Protein 4LUR (pdb70)

Radius of gyration: 23.55 Å; Cα contacts (8 Å, |Δi|>4): 531; chains: 1; bounding box: 72×56×49 Å

Foldseek 3Di:
DALVLLVLVVVLLFFACVVQQPCVVLSVVCSPPVVLVVDPDVCVFVVVLVSVCVRRVDNQKGKGFDDPDDDDDPDDDDDDLVVVLCLVVQWDWDQDPVQETEIEGQEQEAPVCVRNVVVCCVPHPVVNLVGLAEYELANHAYYDLRSLQVVVQLQDALPPKDFQWWKAFSNVRDIDTHIHHDDPDHRSYQPHAYEYEYEQARHENSLSSVVRCVLVVRYAYFEAFYNAAANADWDSPPGSMIIGHRRMHIQGPRPRDHCHPRHDGGPHYDHRVCRVVVVVVVNVVVVVPVVVVVVVVD

Nearest PDB structures (foldseek):
  4lur-assembly1_A  TM=1.002E+00  e=3.558E-61  Danio rerio
  7jti-assembly1_D  TM=9.748E-01  e=3.882E-38  Bos taurus
  7jti-assembly1_C  TM=8.114E-01  e=4.287E-26  Bos taurus
  4c2c-assembly1_A  TM=7.192E-01  e=1.613E-12  Bacillus subtilis subsp. subtilis str. 168
  4c2g-assembly1_A-2  TM=7.183E-01  e=1.695E-11  Bacillus subtilis subsp. subtilis str. 168

CATH classification: 3.90.226.10

Solvent-accessible surface area: 16240 Å² total

B-factor: mean 33.43, std 10.2, range [15.81, 83.33]

InterPro domains:
  IPR005151 Tail specific protease [PF03572] (126-302)
  IPR005151 Tail specific protease [PF03572] (419-594)
  IPR005151 Tail specific protease [SM00245] (106-303)
  IPR005151 Tail specific protease [SM00245] (399-595)
  IPR029045 ClpP/crotonase-like domain superfamily [SSF52096] (24-322)
  IPR029045 ClpP/crotonase-like domain superfamily [SSF52096] (330-609)

Secondary structure (DSSP, 8-state):
--SHHHH--------S-GGG----HHHHHHHH-HHHHT------HHHHHHHHHHHH--TT-EEEE-TT------------HHHHH--GGGEEEEEETTTEEEEEESEE-----TTTGGGTIIIIIHHHTT----EE-TT--EE-GGGHHHHHHTTS-SSS--EEEEEEETTTTEEEEEE----SS----SSS-EEEEE-TT--THHHHHHHHHHHTTSEEEEES------------TTSSEEEE---EEE--TTTSS-STTT----SEE--GGGHHHHHHHHHHHHHHHHHHHHHHH-

GO terms:
  GO:0070538 oleic acid binding (F, IDA)
  GO:1904768 all-trans-retinol binding (F, IDA)

Sequence (298 aa):
FSPTLIADAKIFDNYCSPEKLTGEEAIDAASSNTEILSISDPTLANVLTDGVKKTISDSRVKVTYEPDLILAAPPAPDIPLEHLAAIKGTVKVEILEGNIGYLKIQHIIGEEAQKVGPLLLEYIWDKILPTSAILDFRSTVTGELSGIPYIVSYFTDPEPLIHIDSVYDRTADLTIELWSPTLLGKRYGTSKPLIILTSKDTLGIAEDVAYCLKNLKRATIVGENTAGGTVKSKKVGDTDFYVTVPVAKSINPITGKSWEINGVAPDVDVAAEDALDAAIAIIKLRAEIPALAQAAAT

Structure (mmCIF, N/CA/C/O backbone):
data_4LUR
#
_entry.id   4LUR
#
_cell.length_a   83.295
_cell.length_b   97.771
_cell.length_c   41.214
_cell.angle_alpha   90.00
_cell.angle_beta   90.00
_cell.angle_gamma   90.00
#
_symmetry.space_group_name_H-M   'P 21 21 2'
#
loop_
_entity.id
_entity.type
_entity.pdbx_description
1 polymer 'Interphotoreceptor Retinoid-Binding Protein(IRBP)'
2 non-polymer '4-(2-HYDROXYETHYL)-1-PIPERAZINE ETHANESULFONIC ACID'
3 non-polymer GLYCEROL
4 non-polymer 'OLEIC ACID'
5 water water
#
loop_
_atom_site.group_PDB
_atom_site.id
_atom_site.type_symbol
_atom_site.label_atom_id
_atom_site.label_alt_id
_atom_site.label_comp_id
_atom_site.label_asym_id
_atom_site.label_entity_id
_atom_site.label_seq_id
_atom_site.pdbx_PDB_ins_code
_atom_site.Cartn_x
_atom_site.Cartn_y
_atom_site.Cartn_z
_atom_site.occupancy
_atom_site.B_iso_or_equiv
_atom_site.auth_seq_id
_atom_site.auth_comp_id
_atom_site.auth_asym_id
_atom_site.auth_atom_id
_atom_site.pdbx_PDB_model_num
ATOM 1 N N . PHE A 1 1 ? -35.025 56.770 15.102 1.00 61.18 1 PHE A N 1
ATOM 2 C CA . PHE A 1 1 ? -34.004 56.157 16.002 1.00 61.05 1 PHE A CA 1
ATOM 3 C C . PHE A 1 1 ? -34.669 55.282 17.072 1.00 61.51 1 PHE A C 1
ATOM 4 O O . PHE A 1 1 ? -35.064 54.140 16.792 1.00 61.65 1 PHE A O 1
ATOM 12 N N . SER A 1 2 ? -34.791 55.826 18.288 1.00 61.72 2 SER A N 1
ATOM 13 C CA . SER A 1 2 ? -35.318 55.097 19.456 1.00 61.95 2 SER A CA 1
ATOM 14 C C . SER A 1 2 ? -34.168 54.626 20.375 1.00 61.91 2 SER A C 1
ATOM 15 O O . SER A 1 2 ? -33.000 54.656 19.971 1.00 62.17 2 SER A O 1
ATOM 18 N N . PRO A 1 3 ? -34.488 54.257 21.639 1.00 61.64 3 PRO A N 1
ATOM 19 C CA . PRO A 1 3 ? -33.600 53.371 22.413 1.00 60.97 3 PRO A CA 1
ATOM 20 C C . PRO A 1 3 ? -33.592 51.919 21.883 1.00 60.09 3 PRO A C 1
ATOM 21 O O . PRO A 1 3 ? -32.599 51.201 22.092 1.00 60.38 3 PRO A O 1
ATOM 25 N N . THR A 1 4 ? -34.678 51.509 21.206 1.00 58.43 4 THR A N 1
ATOM 26 C CA . THR A 1 4 ? -34.792 50.184 20.540 1.00 56.56 4 THR A CA 1
ATOM 27 C C . THR A 1 4 ? -33.569 49.825 19.703 1.00 54.73 4 THR A C 1
ATOM 28 O O . THR A 1 4 ? -33.110 48.678 19.710 1.00 54.08 4 THR A O 1
ATOM 32 N N . LEU A 1 5 ? -33.080 50.813 18.960 1.00 52.49 5 LEU A N 1
ATOM 33 C CA . LEU A 1 5 ? -31.873 50.672 18.164 1.00 50.57 5 LEU A CA 1
ATOM 34 C C . LEU A 1 5 ? -30.713 50.069 18.959 1.00 49.55 5 LEU A C 1
ATOM 35 O O . LEU A 1 5 ? -30.091 49.105 18.501 1.00 48.87 5 LEU A O 1
ATOM 40 N N . ILE A 1 6 ? -30.440 50.623 20.145 1.00 48.47 6 ILE A N 1
ATOM 41 C CA . ILE A 1 6 ? -29.312 50.162 20.962 1.00 47.67 6 ILE A CA 1
ATOM 42 C C . ILE A 1 6 ? -29.522 48.704 21.339 1.00 47.04 6 ILE A C 1
ATOM 43 O O . ILE A 1 6 ? -28.634 47.875 21.148 1.00 46.89 6 ILE A O 1
ATOM 48 N N . ALA A 1 7 ? -30.720 48.400 21.834 1.00 46.14 7 ALA A N 1
ATOM 49 C CA . ALA A 1 7 ? -31.104 47.045 22.210 1.00 45.23 7 ALA A CA 1
ATOM 50 C C . ALA A 1 7 ? -30.929 46.036 21.073 1.00 44.51 7 ALA A C 1
ATOM 51 O O . ALA A 1 7 ? -30.502 44.905 21.317 1.00 44.24 7 ALA A O 1
ATOM 53 N N . ASP A 1 8 ? -31.253 46.455 19.846 1.00 43.42 8 ASP A N 1
ATOM 54 C CA . ASP A 1 8 ? -31.208 45.577 18.672 1.00 42.69 8 ASP A CA 1
ATOM 55 C C . ASP A 1 8 ? -29.791 45.361 18.140 1.00 41.87 8 ASP A C 1
ATOM 56 O O . ASP A 1 8 ? -29.487 44.298 17.592 1.00 40.95 8 ASP A O 1
ATOM 69 N N . ALA A 1 10 ? -27.146 45.558 20.180 1.00 38.60 10 ALA A N 1
ATOM 70 C CA . ALA A 1 10 ? -26.572 44.804 21.277 1.00 37.92 10 ALA A CA 1
ATOM 71 C C . ALA A 1 10 ? -26.867 43.318 21.142 1.00 37.33 10 ALA A C 1
ATOM 72 O O . ALA A 1 10 ? -25.978 42.499 21.347 1.00 37.31 10 ALA A O 1
ATOM 74 N N . LYS A 1 11 ? -28.101 42.975 20.787 1.00 36.51 11 LYS A N 1
ATOM 75 C CA . LYS A 1 11 ? -28.486 41.582 20.588 1.00 36.38 11 LYS A CA 1
ATOM 76 C C . LYS A 1 11 ? -27.686 40.928 19.461 1.00 35.63 11 LYS A C 1
ATOM 77 O O . LYS A 1 11 ? -27.262 39.769 19.575 1.00 35.72 11 LYS A O 1
ATOM 83 N N . ILE A 1 12 ? -27.478 41.665 18.378 1.00 34.81 12 ILE A N 1
ATOM 84 C CA . ILE A 1 12 ? -26.705 41.139 17.252 1.00 34.44 12 ILE A CA 1
ATOM 85 C C . ILE A 1 12 ? -25.271 40.853 17.705 1.00 34.19 12 ILE A C 1
ATOM 86 O O . ILE A 1 12 ? -24.754 39.751 17.476 1.00 33.63 12 ILE A O 1
ATOM 91 N N . PHE A 1 13 ? -24.664 41.833 18.380 1.00 33.73 13 PHE A N 1
ATOM 92 C CA . PHE A 1 13 ? -23.326 41.665 18.942 1.00 33.66 13 PHE A CA 1
ATOM 93 C C . PHE A 1 13 ? -23.243 40.462 19.895 1.00 33.13 13 PHE A C 1
ATOM 94 O O . PHE A 1 13 ? -22.365 39.601 19.738 1.00 32.41 13 PHE A O 1
ATOM 110 N N . ASP A 1 15 ? -25.205 37.882 20.309 1.00 30.66 15 ASP A N 1
ATOM 111 C CA . ASP A 1 15 ? -25.576 36.593 19.732 1.00 30.17 15 ASP A CA 1
ATOM 112 C C . ASP A 1 15 ? -24.475 36.017 18.824 1.00 29.07 15 ASP A C 1
ATOM 113 O O . ASP A 1 15 ? -24.485 34.830 18.509 1.00 29.53 15 ASP A O 1
ATOM 118 N N . ASN A 1 16 ? -23.541 36.856 18.389 1.00 28.10 16 ASN A N 1
ATOM 119 C CA . ASN A 1 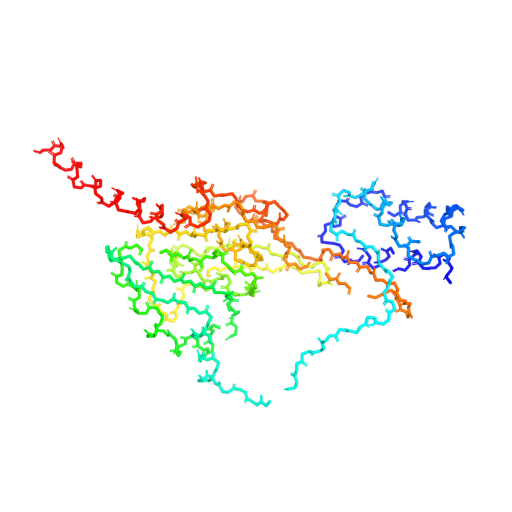16 ? -22.612 36.448 17.323 1.00 27.49 16 ASN A CA 1
ATOM 120 C C . ASN A 1 16 ? -21.133 36.574 17.653 1.00 26.27 16 ASN A C 1
ATOM 121 O O . ASN A 1 16 ? -20.316 36.029 16.942 1.00 25.36 16 ASN A O 1
ATOM 126 N N . TYR A 1 17 ? -20.797 37.310 18.708 1.00 25.61 17 TYR A N 1
ATOM 127 C CA . TYR A 1 17 ? -19.378 37.513 19.061 1.00 24.88 17 TYR A CA 1
ATOM 128 C C . TYR A 1 17 ? -18.712 36.169 19.387 1.00 24.35 17 TYR A C 1
ATOM 129 O O . TYR A 1 17 ? -19.249 35.381 20.151 1.00 23.68 17 TYR A O 1
ATOM 138 N N . CYS A 1 18 ? -17.547 35.906 18.787 1.00 25.45 18 CYS A N 1
ATOM 139 C CA . CYS A 1 18 ? -16.891 34.601 18.899 1.00 26.28 18 CYS A CA 1
ATOM 140 C C . CYS A 1 18 ? -16.502 34.202 20.324 1.00 26.01 18 CYS A C 1
ATOM 141 O O . CYS A 1 18 ? -16.308 33.027 20.583 1.00 25.00 18 CYS A O 1
ATOM 144 N N . SER A 1 19 ? -16.375 35.154 21.255 1.00 26.03 19 SER A N 1
ATOM 145 C CA . SER A 1 19 ? -15.926 34.799 22.616 1.00 26.77 19 SER A CA 1
ATOM 146 C C . SER A 1 19 ? -16.847 35.262 23.749 1.00 26.44 19 SER A C 1
ATOM 147 O O . SER A 1 19 ? -16.474 36.164 24.520 1.00 26.70 19 SER A O 1
ATOM 150 N N . PRO A 1 20 ? -18.031 34.626 23.865 1.00 27.15 20 PRO A N 1
ATOM 151 C CA . PRO A 1 20 ? -19.057 35.030 24.839 1.00 27.84 20 PRO A CA 1
ATOM 152 C C . PRO A 1 20 ? -18.561 34.985 26.278 1.00 29.24 20 PRO A C 1
ATOM 153 O O . PRO A 1 20 ? -18.971 35.825 27.080 1.00 29.57 20 PRO A O 1
ATOM 157 N N . GLU A 1 21 ? -17.645 34.064 26.598 1.00 30.14 21 GLU A N 1
ATOM 158 C CA . GLU A 1 21 ? -17.038 34.004 27.950 1.00 31.28 21 GLU A CA 1
ATOM 159 C C . GLU A 1 21 ? -16.316 35.289 28.406 1.00 32.14 21 GLU A C 1
ATOM 160 O O . GLU A 1 21 ? -16.041 35.454 29.596 1.00 32.54 21 GLU A O 1
ATOM 166 N N . LYS A 1 22 ? -16.004 36.187 27.475 1.00 32.68 22 LYS A N 1
ATOM 167 C CA . LYS A 1 22 ? -15.310 37.423 27.828 1.00 33.89 22 LYS A CA 1
ATOM 168 C C . LYS A 1 22 ? -16.254 38.610 27.980 1.00 34.13 22 LYS A C 1
ATOM 169 O O . LYS A 1 22 ? -15.809 39.760 28.011 1.00 34.50 22 LYS A O 1
ATOM 175 N N . LEU A 1 23 ? -17.548 38.333 28.097 1.00 34.78 23 LEU A N 1
ATOM 176 C CA . LEU A 1 23 ? -18.564 39.385 28.033 1.00 35.54 23 LEU A CA 1
ATOM 177 C C . LEU A 1 23 ? -19.229 39.739 29.378 1.00 36.72 23 LEU A C 1
ATOM 178 O O . LEU A 1 23 ? -20.346 40.297 29.394 1.00 36.40 23 LEU A O 1
ATOM 183 N N . THR A 1 24 ? -18.558 39.419 30.491 1.00 37.74 24 THR A N 1
ATOM 184 C CA . THR A 1 24 ? -18.992 39.899 31.806 1.00 38.71 24 THR A CA 1
ATOM 185 C C . THR A 1 24 ? -19.147 41.437 31.771 1.00 39.31 24 THR A C 1
ATOM 186 O O . THR A 1 24 ? -18.263 42.159 31.280 1.00 38.86 24 THR A O 1
ATOM 190 N N . GLY A 1 25 ? -20.284 41.922 32.267 1.00 39.88 25 GLY A N 1
ATOM 191 C CA . GLY A 1 25 ? -20.513 43.358 32.378 1.00 40.67 25 GLY A CA 1
ATOM 192 C C . GLY A 1 25 ? -21.186 43.941 31.157 1.00 41.34 25 GLY A C 1
ATOM 193 O O . GLY A 1 25 ? -21.690 45.055 31.205 1.00 41.00 25 GLY A O 1
ATOM 202 N N . GLU A 1 27 ? -24.041 43.041 29.382 1.00 43.53 27 GLU A N 1
ATOM 203 C CA . GLU A 1 27 ? -25.484 43.231 29.496 1.00 44.39 27 GLU A CA 1
ATOM 204 C C . GLU A 1 27 ? -25.803 44.495 30.302 1.00 44.34 27 GLU A C 1
ATOM 205 O O . GLU A 1 27 ? -26.758 45.214 29.996 1.00 44.26 27 GLU A O 1
ATOM 211 N N . GLU A 1 28 ? -24.979 44.762 31.314 1.00 44.05 28 GLU A N 1
ATOM 212 C CA . GLU A 1 28 ? -25.138 45.923 32.177 1.00 43.93 28 GLU A CA 1
ATOM 213 C C . GLU A 1 28 ? -24.789 47.231 31.451 1.00 43.80 28 GLU A C 1
ATOM 214 O O . GLU A 1 28 ? -25.488 48.234 31.616 1.00 43.36 28 GLU A O 1
ATOM 220 N N . ALA A 1 29 ? -23.728 47.220 30.643 1.00 43.63 29 ALA A N 1
ATOM 221 C CA . ALA A 1 29 ? -23.347 48.420 29.892 1.00 44.09 29 ALA A CA 1
ATOM 222 C C . ALA A 1 29 ? -24.367 48.747 28.797 1.00 44.24 29 ALA A C 1
ATOM 223 O O . ALA A 1 29 ? -24.542 49.914 28.436 1.00 44.05 29 ALA A O 1
ATOM 225 N N . ILE A 1 30 ? -25.023 47.708 28.278 1.00 44.23 30 ILE A N 1
ATOM 226 C CA . ILE A 1 30 ? -26.138 47.838 27.331 1.00 44.61 30 ILE A CA 1
ATOM 227 C C . ILE A 1 30 ? -27.299 48.594 27.974 1.00 45.07 30 ILE A C 1
ATOM 228 O O . ILE A 1 30 ? -27.783 49.600 27.433 1.00 44.87 30 ILE A O 1
ATOM 233 N N . ASP A 1 31 ? -27.729 48.116 29.136 1.00 45.27 31 ASP A N 1
ATOM 234 C CA . ASP A 1 31 ? -28.782 48.772 29.890 1.00 46.02 31 ASP A CA 1
ATOM 235 C C . ASP A 1 31 ? -28.484 50.250 30.166 1.00 45.85 31 ASP A C 1
ATOM 236 O O . ASP A 1 31 ? -29.324 51.112 29.887 1.00 46.35 31 ASP A O 1
ATOM 241 N N . ALA A 1 32 ? -27.296 50.540 30.692 1.00 45.33 32 ALA A N 1
ATOM 242 C CA . ALA A 1 32 ? -26.882 51.916 30.949 1.00 45.06 32 ALA A CA 1
ATOM 243 C C . ALA A 1 32 ? -26.912 52.759 29.674 1.00 45.19 32 ALA A C 1
ATOM 244 O O . ALA A 1 32 ? -27.492 53.844 29.657 1.00 45.11 32 ALA A O 1
ATOM 246 N N . ALA A 1 33 ? -26.310 52.244 28.604 1.00 44.97 33 ALA A N 1
ATOM 247 C CA . ALA A 1 33 ? -26.257 52.949 27.322 1.00 44.65 33 ALA A CA 1
ATOM 248 C C . ALA A 1 33 ? -27.644 53.337 26.805 1.00 44.45 33 ALA A C 1
ATOM 249 O O . ALA A 1 33 ? -27.806 54.394 26.193 1.00 44.80 33 ALA A O 1
ATOM 251 N N . SER A 1 34 ? -28.635 52.488 27.065 1.00 44.40 34 SER A N 1
ATOM 252 C CA . SER A 1 34 ? -30.025 52.734 26.652 1.00 44.20 34 SER A CA 1
ATOM 253 C C . SER A 1 34 ? -30.683 53.906 27.378 1.00 43.71 34 SER A C 1
ATOM 254 O O . SER A 1 34 ? -31.679 54.461 26.914 1.00 43.84 34 SER A O 1
ATOM 257 N N . SER A 1 35 ? -30.133 54.275 28.522 1.00 43.05 35 SER A N 1
ATOM 258 C CA . SER A 1 35 ? -30.681 55.388 29.281 1.00 42.20 35 SER A CA 1
ATOM 259 C C . SER A 1 35 ? -29.721 56.547 29.412 1.00 40.77 35 SER A C 1
ATOM 260 O O . SER A 1 35 ? -30.005 57.524 30.114 1.00 41.14 35 SER A O 1
ATOM 263 N N . ASN A 1 36 ? -28.593 56.446 28.718 1.00 38.99 36 ASN A N 1
ATOM 264 C CA . ASN A 1 36 ? -27.605 57.505 28.713 1.00 37.86 36 ASN A CA 1
ATOM 265 C C . ASN A 1 36 ? -28.163 58.642 27.859 1.00 37.12 36 ASN A C 1
ATOM 266 O O . ASN A 1 36 ? -28.399 58.485 26.662 1.00 35.54 36 ASN A O 1
ATOM 271 N N . THR A 1 37 ? -28.420 59.779 28.497 1.00 36.90 37 THR A N 1
ATOM 272 C CA . THR A 1 37 ? -29.097 60.873 27.798 1.00 36.57 37 THR A CA 1
ATOM 273 C C . THR A 1 37 ? -28.186 61.611 26.824 1.00 36.64 37 THR A C 1
ATOM 274 O O . THR A 1 37 ? -28.682 62.224 25.873 1.00 36.54 37 THR A O 1
ATOM 278 N N . GLU A 1 38 ? -26.869 61.563 27.039 1.00 36.44 38 GLU A N 1
ATOM 279 C CA . GLU A 1 38 ? -25.936 62.078 26.010 1.00 36.55 38 GLU A CA 1
ATOM 280 C C . GLU A 1 38 ? -26.044 61.307 24.678 1.00 36.02 38 GLU A C 1
ATOM 281 O O . GLU A 1 38 ? -26.088 61.917 23.605 1.00 36.01 38 GLU A O 1
ATOM 287 N N . ILE A 1 39 ? -26.089 59.974 24.758 1.00 35.18 39 ILE A N 1
ATOM 288 C CA . ILE A 1 39 ? -26.377 59.109 23.594 1.00 35.10 39 ILE A CA 1
ATOM 289 C C . ILE A 1 39 ? -27.737 59.451 22.971 1.00 34.22 39 ILE A C 1
ATOM 290 O O . ILE A 1 39 ? -27.845 59.675 21.766 1.00 34.15 39 ILE A O 1
ATOM 295 N N . LEU A 1 40 ? -28.757 59.540 23.813 1.00 33.30 40 LEU A N 1
ATOM 296 C CA . LEU A 1 40 ? -30.093 59.893 23.367 1.00 32.40 40 LEU A CA 1
ATOM 297 C C . LEU A 1 40 ? -30.167 61.304 22.758 1.00 30.93 40 LEU A C 1
ATOM 298 O O . LEU A 1 40 ? -31.135 61.616 22.079 1.00 30.60 40 LEU A O 1
ATOM 303 N N . SER A 1 41 ? -29.148 62.134 22.995 1.00 29.87 41 SER A N 1
ATOM 304 C CA . SER A 1 41 ? -29.117 63.515 22.481 1.00 29.68 41 SER A CA 1
ATOM 305 C C . SER A 1 41 ? -28.477 63.613 21.099 1.00 29.85 41 SER A C 1
ATOM 306 O O . SER A 1 41 ? -28.453 64.679 20.478 1.00 28.63 41 SER A O 1
ATOM 309 N N . ILE A 1 42 ? -27.932 62.493 20.624 1.00 30.13 42 ILE A N 1
ATOM 310 C CA . ILE A 1 42 ? -27.253 62.464 19.328 1.00 30.52 42 ILE A CA 1
ATOM 311 C C . ILE A 1 42 ? -28.277 62.296 18.212 1.00 31.61 42 ILE A C 1
ATOM 312 O O . ILE A 1 42 ? -29.065 61.338 18.207 1.00 32.46 42 ILE A O 1
ATOM 317 N N . SER A 1 43 ? -28.265 63.222 17.262 1.00 31.84 43 SER A N 1
ATOM 318 C CA . SER A 1 43 ? -29.154 63.117 16.116 1.00 33.29 43 SER A CA 1
ATOM 319 C C . SER A 1 43 ? -28.408 62.677 14.872 1.00 32.94 43 SER A C 1
ATOM 320 O O . SER A 1 43 ? -29.015 62.189 13.918 1.00 33.47 43 SER A O 1
ATOM 323 N N . ASP A 1 44 ? -27.097 62.883 14.886 1.00 33.24 44 ASP A N 1
ATOM 324 C CA . ASP A 1 44 ? -26.224 62.525 13.780 1.00 33.94 44 ASP A CA 1
ATOM 325 C C . ASP A 1 44 ? -25.998 61.007 13.824 1.00 33.50 44 ASP A C 1
ATOM 326 O O . ASP A 1 44 ? -25.488 60.494 14.822 1.00 33.33 44 ASP A O 1
ATOM 331 N N . PRO A 1 45 ? -26.381 60.282 12.755 1.00 33.11 45 PRO A N 1
ATOM 332 C CA . PRO A 1 45 ? -26.237 58.819 12.814 1.00 32.71 45 PRO A CA 1
ATOM 333 C C . PRO A 1 45 ? -24.787 58.307 12.802 1.00 32.54 45 PRO A C 1
ATOM 334 O O . PRO A 1 45 ? -24.488 57.277 13.431 1.00 31.24 45 PRO A O 1
ATOM 338 N N . THR A 1 46 ? -23.904 59.018 12.105 1.00 32.72 46 THR A N 1
ATOM 339 C CA . THR A 1 46 ? -22.484 58.667 12.078 1.00 33.38 46 THR A CA 1
ATOM 340 C C . THR A 1 46 ? -21.789 58.939 13.425 1.00 33.27 46 THR A C 1
ATOM 341 O O . THR A 1 46 ? -20.961 58.153 13.869 1.00 32.87 46 THR A O 1
ATOM 353 N N . LEU A 1 48 ? -23.539 58.846 16.300 1.00 31.12 48 LEU A N 1
ATOM 354 C CA . LEU A 1 48 ? -24.072 57.739 17.092 1.00 31.29 48 LEU A CA 1
ATOM 355 C C . LEU A 1 48 ? -23.210 56.469 16.922 1.00 31.62 48 LEU A C 1
ATOM 356 O O . LEU A 1 48 ? -22.835 55.834 17.904 1.00 31.09 48 LEU A O 1
ATOM 361 N N . ALA A 1 49 ? -22.895 56.129 15.676 1.00 32.20 49 ALA A N 1
ATOM 362 C CA . ALA A 1 49 ? -22.097 54.924 15.378 1.00 32.52 49 ALA A CA 1
ATOM 363 C C . ALA A 1 49 ? -20.671 55.004 15.995 1.00 32.81 49 ALA A C 1
ATOM 364 O O . ALA A 1 49 ? -20.188 54.035 16.592 1.00 32.85 49 ALA A O 1
ATOM 366 N N . ASN A 1 50 ? -20.023 56.158 15.871 1.00 32.39 50 ASN A N 1
ATOM 367 C CA . ASN A 1 50 ? -18.695 56.365 16.448 1.00 33.42 50 ASN A CA 1
ATOM 368 C C . ASN A 1 50 ? -18.664 56.239 17.969 1.00 32.78 50 ASN A C 1
ATOM 369 O O . ASN A 1 50 ? -17.729 55.663 18.541 1.00 32.45 50 ASN A O 1
ATOM 374 N N . VAL A 1 51 ? -19.702 56.773 18.608 1.00 32.26 51 VAL A N 1
ATOM 375 C CA . VAL A 1 51 ? -19.816 56.787 20.047 1.00 31.92 51 VAL A CA 1
ATOM 376 C C . VAL A 1 51 ? -20.031 55.374 20.579 1.00 32.32 51 VAL A C 1
ATOM 377 O O . VAL A 1 51 ? -19.378 54.965 21.533 1.00 31.78 51 VAL A O 1
ATOM 381 N N . LEU A 1 52 ? -20.938 54.629 19.964 1.00 32.28 52 LEU A N 1
ATOM 382 C CA . LEU A 1 52 ? -21.212 53.284 20.443 1.00 33.76 52 LEU A CA 1
ATOM 383 C C . LEU A 1 52 ? -19.977 52.387 20.249 1.00 34.73 52 LEU A C 1
ATOM 384 O O . LEU A 1 52 ? -19.715 51.500 21.069 1.00 34.82 52 LEU A O 1
ATOM 389 N N . THR A 1 53 ? -19.236 52.658 19.175 1.00 36.05 53 THR A N 1
ATOM 390 C CA . THR A 1 53 ? -18.012 51.933 18.806 1.00 38.06 53 THR A CA 1
ATOM 391 C C . THR A 1 53 ? -16.921 52.116 19.866 1.00 40.08 53 THR A C 1
ATOM 392 O O . THR A 1 53 ? -16.374 51.130 20.355 1.00 40.14 53 THR A O 1
ATOM 396 N N . ASP A 1 54 ? -16.625 53.369 20.219 1.00 42.14 54 ASP A N 1
ATOM 397 C CA . ASP A 1 54 ? -15.712 53.691 21.325 1.00 45.28 54 ASP A CA 1
ATOM 398 C C . ASP A 1 54 ? -16.195 53.188 22.690 1.00 46.63 54 ASP A C 1
ATOM 399 O O . ASP A 1 54 ? -15.388 52.781 23.529 1.00 47.20 54 ASP A O 1
ATOM 404 N N . GLY A 1 55 ? -17.507 53.213 22.905 1.00 48.28 55 GLY A N 1
ATOM 405 C CA . GLY A 1 55 ? -18.109 52.707 24.128 1.00 50.62 55 GLY A CA 1
ATOM 406 C C . GLY A 1 55 ? -17.845 51.231 24.356 1.00 52.46 55 GLY A C 1
ATOM 407 O O . GLY A 1 55 ? -17.538 50.824 25.477 1.00 52.81 55 GLY A O 1
ATOM 408 N N . VAL A 1 56 ? -17.969 50.429 23.298 1.00 53.82 56 VAL A N 1
ATOM 409 C CA . VAL A 1 56 ? -17.681 48.993 23.382 1.00 55.47 56 VAL A CA 1
ATOM 410 C C . VAL A 1 56 ? -16.169 48.731 23.570 1.00 56.42 56 VAL A C 1
ATOM 411 O O . VAL A 1 56 ? -15.783 47.822 24.304 1.00 57.34 56 VAL A O 1
ATOM 415 N N . LYS A 1 57 ? -15.328 49.551 22.938 1.00 57.27 57 LYS A N 1
ATOM 416 C CA . LYS A 1 57 ? -13.868 49.473 23.104 1.00 57.66 57 LYS A CA 1
ATOM 417 C C . LYS A 1 57 ? -13.440 49.569 24.569 1.00 57.78 57 LYS A C 1
ATOM 418 O O . LYS A 1 57 ? -12.660 48.742 25.051 1.00 58.39 57 LYS A O 1
ATOM 424 N N . LYS A 1 58 ? -13.955 50.578 25.269 1.00 57.58 58 LYS A N 1
ATOM 425 C CA . LYS A 1 58 ? -13.678 50.767 26.693 1.00 56.94 58 LYS A CA 1
ATOM 426 C C . LYS A 1 58 ? -14.485 49.789 27.553 1.00 56.36 58 LYS A C 1
ATOM 427 O O . LYS A 1 58 ? -14.636 49.993 28.762 1.00 56.50 58 LYS A O 1
ATOM 433 N N . THR A 1 59 ? -14.987 48.724 26.928 1.00 55.41 59 THR A N 1
ATOM 434 C CA . THR A 1 59 ? -15.740 47.680 27.636 1.00 54.23 59 THR A CA 1
ATOM 435 C C . THR A 1 59 ? -15.237 46.268 27.285 1.00 53.11 59 THR A C 1
ATOM 436 O O . THR A 1 59 ? -15.206 45.379 28.142 1.00 53.00 59 THR A O 1
ATOM 440 N N . ILE A 1 60 ? -14.828 46.073 26.033 1.00 51.50 60 ILE A N 1
ATOM 441 C CA . ILE A 1 60 ? -14.562 44.727 25.528 1.00 49.76 60 ILE A CA 1
ATOM 442 C C . ILE A 1 60 ? -13.115 44.489 25.096 1.00 48.47 60 ILE A C 1
ATOM 443 O O . ILE A 1 60 ? -12.693 43.337 24.951 1.00 48.71 60 ILE A O 1
ATOM 448 N N . SER A 1 61 ? -12.360 45.571 24.904 1.00 46.21 61 SER A N 1
ATOM 449 C CA . SER A 1 61 ? -10.965 45.495 24.420 1.00 44.43 61 SER A CA 1
ATOM 450 C C . SER A 1 61 ? -10.732 44.745 23.086 1.00 41.97 61 SER A C 1
ATOM 451 O O . SER A 1 61 ? -9.665 44.172 22.882 1.00 41.91 61 SER A O 1
ATOM 454 N N . ASP A 1 62 ? -11.715 44.756 22.189 1.00 38.84 62 ASP A N 1
ATOM 455 C CA . ASP A 1 62 ? -11.565 44.112 20.880 1.00 35.93 62 ASP A CA 1
ATOM 456 C C . ASP A 1 62 ? -11.763 45.133 19.775 1.00 35.26 62 ASP A C 1
ATOM 457 O O . ASP A 1 62 ? -12.888 45.565 19.518 1.00 34.70 62 ASP A O 1
ATOM 462 N N . SER A 1 63 ? -10.668 45.492 19.114 1.00 33.48 63 SER A N 1
ATOM 463 C CA . SER A 1 63 ? -10.675 46.544 18.102 1.00 32.52 63 SER A CA 1
ATOM 464 C C . SER A 1 63 ? -11.377 46.181 16.792 1.00 31.23 63 SER A C 1
ATOM 465 O O . SER A 1 63 ? -11.584 47.050 15.936 1.00 29.84 63 SER A O 1
ATOM 468 N N . ARG A 1 64 ? -11.737 44.905 16.633 1.00 29.36 64 ARG A N 1
ATOM 469 C CA . ARG A 1 64 ? -12.426 44.454 15.424 1.00 28.63 64 ARG A CA 1
ATOM 470 C C . ARG A 1 64 ? -13.943 44.712 15.462 1.00 28.46 64 ARG A C 1
ATOM 471 O O . ARG A 1 64 ? -14.646 44.477 14.479 1.00 28.17 64 ARG A O 1
ATOM 479 N N . VAL A 1 65 ? -14.452 45.146 16.609 1.00 28.79 65 VAL A N 1
ATOM 480 C CA . VAL A 1 65 ? -15.891 45.313 16.764 1.00 29.22 65 VAL A CA 1
ATOM 481 C C . VAL A 1 65 ? -16.225 46.771 16.481 1.00 29.43 65 VAL A C 1
ATOM 482 O O . VAL A 1 65 ? -15.614 47.670 17.051 1.00 28.81 65 VAL A O 1
ATOM 486 N N . LYS A 1 66 ? -17.214 46.989 15.630 1.00 29.97 66 LYS A N 1
ATOM 487 C CA . LYS A 1 66 ? -17.525 48.323 15.132 1.00 30.72 66 LYS A CA 1
ATOM 488 C C . LYS A 1 66 ? -19.032 48.437 14.871 1.00 30.25 66 LYS A C 1
ATOM 489 O O . LYS A 1 66 ? -19.679 47.464 14.522 1.00 29.69 66 LYS A O 1
ATOM 495 N N . VAL A 1 67 ? -19.590 49.625 15.066 1.00 30.29 67 VAL A N 1
ATOM 496 C CA . VAL A 1 67 ? -20.914 49.907 14.527 1.00 29.91 67 VAL A CA 1
ATOM 497 C C . VAL A 1 67 ? -20.753 51.023 13.495 1.00 29.47 67 VAL A C 1
ATOM 498 O O . VAL A 1 67 ? -20.016 51.989 13.705 1.00 28.41 67 VAL A O 1
ATOM 502 N N . THR A 1 68 ? -21.407 50.858 12.354 1.00 29.01 68 THR A N 1
ATOM 503 C CA . THR A 1 68 ? -21.301 51.839 11.280 1.00 29.24 68 THR A CA 1
ATOM 504 C C . THR A 1 68 ? -22.684 52.192 10.775 1.00 29.72 68 THR A C 1
ATOM 505 O O . THR A 1 68 ? -23.630 51.417 10.910 1.00 28.90 68 THR A O 1
ATOM 509 N N . TYR A 1 69 ? -22.779 53.367 10.177 1.00 30.87 69 TYR A N 1
ATOM 510 C CA . TYR A 1 69 ? -23.995 53.783 9.532 1.00 32.56 69 TYR A CA 1
ATOM 511 C C . TYR A 1 69 ? -23.680 53.838 8.042 1.00 33.85 69 TYR A C 1
ATOM 512 O O . TYR A 1 69 ? -22.855 54.642 7.595 1.00 33.27 69 TYR A O 1
ATOM 521 N N . GLU A 1 70 ? -24.326 52.958 7.287 1.00 35.84 70 GLU A N 1
ATOM 522 C CA . GLU A 1 70 ? -24.019 52.798 5.868 1.00 37.85 70 GLU A CA 1
ATOM 523 C C . GLU A 1 70 ? -25.275 52.759 4.972 1.00 39.44 70 GLU A C 1
ATOM 524 O O . GLU A 1 70 ? -25.694 51.681 4.524 1.00 39.02 70 GLU A O 1
ATOM 530 N N . PRO A 1 71 ? -25.878 53.938 4.714 1.00 40.83 71 PRO A N 1
ATOM 531 C CA . PRO A 1 71 ? -26.907 54.004 3.686 1.00 42.68 71 PRO A CA 1
ATOM 532 C C . PRO A 1 71 ? -26.228 53.839 2.319 1.00 44.20 71 PRO A C 1
ATOM 533 O O . PRO A 1 71 ? -25.042 54.158 2.170 1.00 44.97 71 PRO A O 1
ATOM 537 N N . ASP A 1 72 ? -26.951 53.316 1.338 1.00 46.15 72 ASP A N 1
ATOM 538 C CA . ASP A 1 72 ? -26.370 53.082 -0.001 1.00 47.69 72 ASP A CA 1
ATOM 539 C C . ASP A 1 72 ? -25.377 51.903 -0.048 1.00 48.27 72 ASP A C 1
ATOM 540 O O . ASP A 1 72 ? -24.759 51.658 -1.090 1.00 48.49 72 ASP A O 1
ATOM 545 N N . LEU A 1 73 ? -25.198 51.193 1.066 1.00 48.27 73 LEU A N 1
ATOM 546 C CA . LEU A 1 73 ? -24.415 49.969 1.019 1.00 48.63 73 LEU A CA 1
ATOM 547 C C . LEU A 1 73 ? -25.181 48.928 0.210 1.00 48.84 73 LEU A C 1
ATOM 548 O O . LEU A 1 73 ? -26.326 48.604 0.515 1.00 48.64 73 LEU A O 1
ATOM 553 N N . ILE A 1 74 ? -24.548 48.438 -0.849 1.00 49.59 74 ILE A N 1
ATOM 554 C CA . ILE A 1 74 ? -25.043 47.263 -1.562 1.00 49.82 74 ILE A CA 1
ATOM 555 C C . ILE A 1 74 ? -23.892 46.265 -1.621 1.00 49.69 74 ILE A C 1
ATOM 556 O O . ILE A 1 74 ? -22.777 46.601 -2.044 1.00 48.88 74 ILE A O 1
ATOM 561 N N . LEU A 1 75 ? -24.156 45.047 -1.160 1.00 49.80 75 LEU A N 1
ATOM 562 C CA . LEU A 1 75 ? -23.157 43.990 -1.268 1.00 49.93 75 LEU A CA 1
ATOM 563 C C . LEU A 1 75 ? -23.253 43.295 -2.618 1.00 49.37 75 LEU A C 1
ATOM 564 O O . LEU A 1 75 ? -24.345 42.895 -3.043 1.00 49.27 75 LEU A O 1
ATOM 569 N N . ALA A 1 76 ? -22.102 43.184 -3.284 1.00 48.98 76 ALA A N 1
ATOM 570 C CA . ALA A 1 76 ? -21.980 42.449 -4.541 1.00 48.24 76 ALA A CA 1
ATOM 571 C C . ALA A 1 76 ? -22.279 40.971 -4.298 1.00 47.92 76 ALA A C 1
ATOM 572 O O . ALA A 1 76 ? -21.519 40.270 -3.604 1.00 47.85 76 ALA A O 1
ATOM 574 N N . ALA A 1 77 ? -23.416 40.525 -4.834 1.00 47.10 77 ALA A N 1
ATOM 575 C CA . ALA A 1 77 ? -23.816 39.118 -4.781 1.00 46.34 77 ALA A CA 1
ATOM 576 C C . ALA A 1 77 ? -22.913 38.285 -5.704 1.00 45.73 77 ALA A C 1
ATOM 577 O O . ALA A 1 77 ? -22.470 38.786 -6.743 1.00 45.23 77 ALA A O 1
ATOM 579 N N . PRO A 1 78 ? -22.614 37.025 -5.319 1.00 45.15 78 PRO A N 1
ATOM 580 C CA . PRO A 1 78 ? -21.899 36.128 -6.238 1.00 44.59 78 PRO A CA 1
ATOM 581 C C . PRO A 1 78 ? -22.471 36.203 -7.669 1.00 43.68 78 PRO A C 1
ATOM 582 O O . PRO A 1 78 ? -23.690 36.313 -7.831 1.00 43.34 78 PRO A O 1
ATOM 586 N N . PRO A 1 79 ? -21.596 36.158 -8.703 1.00 43.01 79 PRO A N 1
ATOM 587 C CA . PRO A 1 79 ? -22.079 36.286 -10.087 1.00 42.15 79 PRO A CA 1
ATOM 588 C C . PRO A 1 79 ? -22.802 35.027 -10.588 1.00 41.22 79 PRO A C 1
ATOM 589 O O . PRO A 1 79 ? -22.524 33.912 -10.128 1.00 41.16 79 PRO A O 1
ATOM 593 N N . ALA A 1 80 ? -23.729 35.224 -11.519 1.00 39.94 80 ALA A N 1
ATOM 594 C CA . ALA A 1 80 ? -24.434 34.130 -12.183 1.00 38.78 80 ALA A CA 1
ATOM 595 C C . ALA A 1 80 ? -23.446 33.330 -13.027 1.00 37.93 80 ALA A C 1
ATOM 596 O O . ALA A 1 80 ? -22.573 33.893 -13.689 1.00 37.37 80 ALA A O 1
ATOM 606 N N . PRO A 1 82 ? -22.892 29.628 -15.560 1.00 34.67 82 PRO A N 1
ATOM 607 C CA . PRO A 1 82 ? -23.244 28.327 -16.122 1.00 33.78 82 PRO A CA 1
ATOM 608 C C . PRO A 1 82 ? -22.457 27.198 -15.426 1.00 32.96 82 PRO A C 1
ATOM 609 O O . PRO A 1 82 ? -21.753 27.455 -14.450 1.00 32.18 82 PRO A O 1
ATOM 613 N N . ASP A 1 83 ? -22.578 25.964 -15.910 1.00 32.55 83 ASP A N 1
ATOM 614 C CA . ASP A 1 83 ? -21.761 24.873 -15.379 1.00 32.96 83 ASP A CA 1
ATOM 615 C C . ASP A 1 83 ? -20.297 25.168 -15.687 1.00 31.47 83 ASP A C 1
ATOM 616 O O . ASP A 1 83 ? -19.952 25.537 -16.811 1.00 30.44 83 ASP A O 1
ATOM 621 N N . ILE A 1 84 ? -19.435 25.045 -14.692 1.00 30.14 84 ILE A N 1
ATOM 622 C CA . ILE A 1 84 ? -17.999 25.170 -14.989 1.00 29.21 84 ILE A CA 1
ATOM 623 C C . ILE A 1 84 ? -17.363 23.788 -14.864 1.00 28.00 84 ILE A C 1
ATOM 624 O O . ILE A 1 84 ? -17.345 23.228 -13.781 1.00 29.13 84 ILE A O 1
ATOM 629 N N . PRO A 1 85 ? -16.895 23.207 -15.981 1.00 27.56 85 PRO A N 1
ATOM 630 C CA . PRO A 1 85 ? -16.397 21.822 -15.898 1.00 26.79 85 PRO A CA 1
ATOM 631 C C . PRO A 1 85 ? -15.089 21.732 -15.133 1.00 25.76 85 PRO A C 1
ATOM 632 O O . PRO A 1 85 ? -14.416 22.742 -14.965 1.00 24.67 85 PRO A O 1
ATOM 636 N N . LEU A 1 86 ? -14.734 20.524 -14.689 1.00 25.92 86 LEU A N 1
ATOM 637 C CA . LEU A 1 86 ? -13.532 20.329 -13.854 1.00 25.91 86 LEU A CA 1
ATOM 638 C C . LEU A 1 86 ? -12.235 20.789 -14.550 1.00 25.35 86 LEU A C 1
ATOM 639 O O . LEU A 1 86 ? -11.371 21.425 -13.940 1.00 24.17 86 LEU A O 1
ATOM 644 N N . GLU A 1 87 ? -12.111 20.462 -15.836 1.00 24.90 87 GLU A N 1
ATOM 645 C CA . GLU A 1 87 ? -10.962 20.898 -16.621 1.00 24.82 87 GLU A CA 1
ATOM 646 C C . GLU A 1 87 ? -10.771 22.438 -16.587 1.00 23.94 87 GLU A C 1
ATOM 647 O O . GLU A 1 87 ? -9.642 22.897 -16.596 1.00 24.07 87 GLU A O 1
ATOM 653 N N . HIS A 1 88 ? -11.840 23.239 -16.539 1.00 23.41 88 HIS A N 1
ATOM 654 C CA . HIS A 1 88 ? -11.604 24.694 -16.532 1.00 22.48 88 HIS A CA 1
ATOM 655 C C . HIS A 1 88 ? -11.315 25.208 -15.132 1.00 22.03 88 HIS A C 1
ATOM 656 O O . HIS A 1 88 ? -10.680 26.270 -14.956 1.00 20.04 88 HIS A O 1
ATOM 663 N N . LEU A 1 89 ? -11.793 24.463 -14.137 1.00 21.24 89 LEU A N 1
ATOM 664 C CA . LEU A 1 89 ? -11.454 24.804 -12.737 1.00 21.79 89 LEU A CA 1
ATOM 665 C C . LEU A 1 89 ? -9.961 24.538 -12.554 1.00 21.41 89 LEU A C 1
ATOM 666 O O . LEU A 1 89 ? -9.241 25.351 -11.968 1.00 21.95 89 LEU A O 1
ATOM 671 N N . ALA A 1 90 ? -9.498 23.415 -13.090 1.00 21.59 90 ALA A N 1
ATOM 672 C CA . ALA A 1 90 ? -8.087 23.075 -13.031 1.00 21.42 90 ALA A CA 1
ATOM 673 C C . ALA A 1 90 ? -7.216 24.156 -13.672 1.00 21.89 90 ALA A C 1
ATOM 674 O O . ALA A 1 90 ? -6.160 24.483 -13.130 1.00 21.27 90 ALA A O 1
ATOM 676 N N . ALA A 1 91 ? -7.667 24.735 -14.792 1.00 20.45 91 ALA A N 1
ATOM 677 C CA . ALA A 1 91 ? -6.934 25.806 -15.456 1.00 22.17 91 ALA A CA 1
ATOM 678 C C . ALA A 1 91 ? -6.891 27.084 -14.608 1.00 23.00 91 ALA A C 1
ATOM 679 O O . ALA A 1 91 ? -5.872 27.792 -14.571 1.00 22.80 91 ALA A O 1
ATOM 689 N N . ILE A 1 93 ? -6.961 27.048 -11.300 1.00 24.04 93 ILE A N 1
ATOM 690 C CA . ILE A 1 93 ? -6.020 26.780 -10.203 1.00 23.65 93 ILE A CA 1
ATOM 691 C C . ILE A 1 93 ? -4.556 26.942 -10.655 1.00 24.88 93 ILE A C 1
ATOM 692 O O . ILE A 1 93 ? -3.738 27.586 -9.953 1.00 24.14 93 ILE A O 1
ATOM 697 N N . LYS A 1 94 ? -4.229 26.406 -11.835 1.00 24.04 94 LYS A N 1
ATOM 698 C CA . LYS A 1 94 ? -2.908 26.623 -12.437 1.00 24.44 94 LYS A CA 1
ATOM 699 C C . LYS A 1 94 ? -2.498 28.095 -12.465 1.00 25.24 94 LYS A C 1
ATOM 700 O O . LYS A 1 94 ? -1.338 28.413 -12.275 1.00 25.40 94 LYS A O 1
ATOM 706 N N . GLY A 1 95 ? -3.447 28.987 -12.688 1.00 26.05 95 GLY A N 1
ATOM 707 C CA . GLY A 1 95 ? -3.183 30.417 -12.668 1.00 27.29 95 GLY A CA 1
ATOM 708 C C . GLY A 1 95 ? -2.959 31.030 -11.289 1.00 28.23 95 GLY A C 1
ATOM 709 O O . GLY A 1 95 ? -2.596 32.194 -11.189 1.00 29.46 95 GLY A O 1
ATOM 710 N N . THR A 1 96 ? -3.178 30.269 -10.222 1.00 28.13 96 THR A N 1
ATOM 711 C CA . THR A 1 96 ? -2.999 30.802 -8.867 1.00 28.73 96 THR A CA 1
ATOM 712 C C . THR A 1 96 ? -1.744 30.211 -8.229 1.00 29.51 96 THR A C 1
ATOM 713 O O . THR A 1 96 ? -1.428 30.521 -7.086 1.00 30.20 96 THR A O 1
ATOM 717 N N . VAL A 1 97 ? -1.042 29.335 -8.948 1.00 30.27 97 VAL A N 1
ATOM 718 C CA . VAL A 1 97 ? 0.154 28.704 -8.401 1.00 30.44 97 VAL A CA 1
ATOM 719 C C . VAL A 1 97 ? 1.374 28.907 -9.317 1.00 31.49 97 VAL A C 1
ATOM 720 O O . VAL A 1 97 ? 1.228 29.076 -10.531 1.00 31.84 97 VAL A O 1
ATOM 724 N N . LYS A 1 98 ? 2.557 28.926 -8.721 1.00 31.30 98 LYS A N 1
ATOM 725 C CA . LYS A 1 98 ? 3.809 28.875 -9.473 1.00 31.88 98 LYS A CA 1
ATOM 726 C C . LYS A 1 98 ? 4.579 27.700 -8.913 1.00 31.47 98 LYS A C 1
ATOM 727 O O . LYS A 1 98 ? 4.845 27.649 -7.707 1.00 30.37 98 LYS A O 1
ATOM 733 N N . VAL A 1 99 ? 4.869 26.727 -9.776 1.00 31.20 99 VAL A N 1
ATOM 734 C CA . VAL A 1 99 ? 5.569 25.510 -9.388 1.00 32.38 99 VAL A CA 1
ATOM 735 C C . VAL A 1 99 ? 6.937 25.500 -10.071 1.00 33.41 99 VAL A C 1
ATOM 736 O O . VAL A 1 99 ? 7.030 25.758 -11.271 1.00 33.04 99 VAL A O 1
ATOM 740 N N . GLU A 1 100 ? 7.993 25.218 -9.315 1.00 34.09 100 GLU A N 1
ATOM 741 C CA . GLU A 1 100 ? 9.350 25.264 -9.875 1.00 35.57 100 GLU A CA 1
ATOM 742 C C . GLU A 1 100 ? 10.317 24.403 -9.074 1.00 35.32 100 GLU A C 1
ATOM 743 O O . GLU A 1 100 ? 10.084 24.138 -7.883 1.00 34.09 100 GLU A O 1
ATOM 749 N N . ILE A 1 101 ? 11.383 23.932 -9.737 1.00 35.40 101 ILE A N 1
ATOM 750 C CA . ILE A 1 101 ? 12.527 23.351 -9.044 1.00 35.32 101 ILE A CA 1
ATOM 751 C C . ILE A 1 101 ? 13.671 24.350 -9.161 1.00 35.76 101 ILE A C 1
ATOM 752 O O . ILE A 1 101 ? 14.087 24.717 -10.274 1.00 35.08 101 ILE A O 1
ATOM 757 N N . LEU A 1 102 ? 14.136 24.822 -8.008 1.00 36.12 102 LEU A N 1
ATOM 758 C CA . LEU A 1 102 ? 15.192 25.833 -7.962 1.00 36.72 102 LEU A CA 1
ATOM 759 C C . LEU A 1 102 ? 16.526 25.123 -7.951 1.00 36.51 102 LEU A C 1
ATOM 760 O O . LEU A 1 102 ? 16.606 23.962 -7.531 1.00 36.13 102 LEU A O 1
ATOM 765 N N . GLU A 1 103 ? 17.566 25.809 -8.420 1.00 37.17 103 GLU A N 1
ATOM 766 C CA . GLU A 1 103 ? 18.908 25.228 -8.439 1.00 37.69 103 GLU A CA 1
ATOM 767 C C . GLU A 1 103 ? 19.187 24.690 -7.046 1.00 37.48 103 GLU A C 1
ATOM 768 O O . GLU A 1 103 ? 18.943 25.378 -6.062 1.00 37.47 103 GLU A O 1
ATOM 774 N N . GLY A 1 104 ? 19.657 23.449 -6.966 1.00 37.14 104 GLY A N 1
ATOM 775 C CA . GLY A 1 104 ? 19.868 22.775 -5.689 1.00 36.48 104 GLY A CA 1
ATOM 776 C C . GLY A 1 104 ? 18.871 21.653 -5.448 1.00 36.24 104 GLY A C 1
ATOM 777 O O . GLY A 1 104 ? 18.882 21.028 -4.384 1.00 36.35 104 GLY A O 1
ATOM 778 N N . ASN A 1 105 ? 18.011 21.399 -6.444 1.00 35.44 105 ASN A N 1
ATOM 779 C CA . ASN A 1 105 ? 16.915 20.422 -6.346 1.00 34.04 105 ASN A CA 1
ATOM 780 C C . ASN A 1 105 ? 15.946 20.765 -5.211 1.00 33.04 105 ASN A C 1
ATOM 781 O O . ASN A 1 105 ? 15.584 19.910 -4.405 1.00 32.63 105 ASN A O 1
ATOM 786 N N . ILE A 1 106 ? 15.571 22.035 -5.138 1.00 32.52 106 ILE A N 1
ATOM 787 C CA . ILE A 1 106 ? 14.652 22.479 -4.081 1.00 31.61 106 ILE A CA 1
ATOM 788 C C . ILE A 1 106 ? 13.324 22.883 -4.692 1.00 30.52 106 ILE A C 1
ATOM 789 O O . ILE A 1 106 ? 13.265 23.740 -5.560 1.00 30.27 106 ILE A O 1
ATOM 794 N N . GLY A 1 107 ? 12.261 22.257 -4.196 1.00 30.23 107 GLY A N 1
ATOM 795 C CA . GLY A 1 107 ? 10.903 22.501 -4.667 1.00 29.03 107 GLY A CA 1
ATOM 796 C C . GLY A 1 107 ? 10.431 23.869 -4.236 1.00 28.60 107 GLY A C 1
ATOM 797 O O . GLY A 1 107 ? 10.728 24.333 -3.127 1.00 29.24 107 GLY A O 1
ATOM 798 N N . TYR A 1 108 ? 9.708 24.520 -5.126 1.00 27.43 108 TYR A N 1
ATOM 799 C CA . TYR A 1 108 ? 9.118 25.806 -4.842 1.00 26.59 108 TYR A CA 1
ATOM 800 C C . TYR A 1 108 ? 7.675 25.765 -5.340 1.00 27.26 108 TYR A C 1
ATOM 801 O O . TYR A 1 108 ? 7.390 25.323 -6.463 1.00 26.79 108 TYR A O 1
ATOM 810 N N . LEU A 1 109 ? 6.772 26.208 -4.478 1.00 26.47 109 LEU A N 1
ATOM 811 C CA . LEU A 1 109 ? 5.368 26.231 -4.778 1.00 26.54 109 LEU A CA 1
ATOM 812 C C . LEU A 1 109 ? 4.814 27.509 -4.185 1.00 26.41 109 LEU A C 1
ATOM 813 O O . LEU A 1 109 ? 4.729 27.641 -2.954 1.00 27.17 109 LEU A O 1
ATOM 818 N N . LYS A 1 110 ? 4.475 28.455 -5.044 1.00 26.58 110 LYS A N 1
ATOM 819 C CA . LYS A 1 110 ? 3.846 29.688 -4.623 1.00 27.15 110 LYS A CA 1
ATOM 820 C C . LYS A 1 110 ? 2.337 29.453 -4.729 1.00 28.64 110 LYS A C 1
ATOM 821 O O . LYS A 1 110 ? 1.838 29.047 -5.789 1.00 28.16 110 LYS A O 1
ATOM 827 N N . ILE A 1 111 ? 1.625 29.691 -3.629 1.00 28.81 111 ILE A N 1
ATOM 828 C CA . ILE A 1 111 ? 0.173 29.471 -3.581 1.00 29.45 111 ILE A CA 1
ATOM 829 C C . ILE A 1 111 ? -0.512 30.791 -3.263 1.00 29.97 111 ILE A C 1
ATOM 830 O O . ILE A 1 111 ? -0.355 31.333 -2.155 1.00 31.26 111 ILE A O 1
ATOM 835 N N . GLN A 1 112 ? -1.260 31.309 -4.228 1.00 28.82 112 GLN A N 1
ATOM 836 C CA . GLN A 1 112 ? -1.999 32.558 -4.060 1.00 29.01 112 GLN A CA 1
ATOM 837 C C . GLN A 1 112 ? -3.345 32.406 -3.344 1.00 27.76 112 GLN A C 1
ATOM 838 O O . GLN A 1 112 ? -3.862 33.365 -2.778 1.00 27.40 112 GLN A O 1
ATOM 844 N N . HIS A 1 113 ? -3.898 31.201 -3.359 1.00 26.00 113 HIS A N 1
ATOM 845 C CA . HIS A 1 113 ? -5.221 30.967 -2.816 1.00 25.59 113 HIS A CA 1
ATOM 846 C C . HIS A 1 113 ? -5.290 29.552 -2.288 1.00 24.80 113 HIS A C 1
ATOM 847 O O . HIS A 1 113 ? -5.009 28.611 -3.019 1.00 24.56 113 HIS A O 1
ATOM 854 N N . ILE A 1 114 ? -5.657 29.399 -1.023 1.00 23.71 114 ILE A N 1
ATOM 855 C CA . ILE A 1 114 ? -5.804 28.049 -0.453 1.00 24.47 114 ILE A CA 1
ATOM 856 C C . ILE A 1 114 ? -7.155 27.475 -0.888 1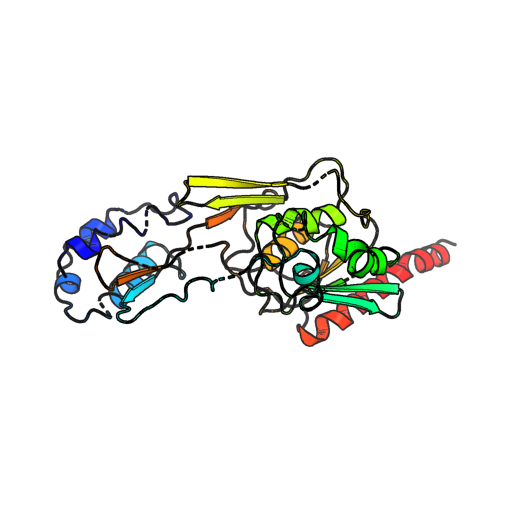.00 24.30 114 ILE A C 1
ATOM 857 O O . ILE A 1 114 ? -8.199 27.996 -0.514 1.00 23.24 114 ILE A O 1
ATOM 862 N N . ILE A 1 115 ? -7.132 26.406 -1.679 1.00 24.50 115 ILE A N 1
ATOM 863 C CA . ILE A 1 115 ? -8.368 25.860 -2.212 1.00 25.26 115 ILE A CA 1
ATOM 864 C C . ILE A 1 115 ? -9.064 24.984 -1.165 1.00 24.51 115 ILE A C 1
ATOM 865 O O . ILE A 1 115 ? -8.407 24.382 -0.297 1.00 24.36 115 ILE A O 1
ATOM 870 N N . GLY A 1 116 ? -10.387 24.929 -1.233 1.00 24.10 116 GLY A N 1
ATOM 871 C CA . GLY A 1 116 ? -11.183 24.221 -0.220 1.00 23.65 116 GLY A CA 1
ATOM 872 C C . GLY A 1 116 ? -11.291 22.744 -0.536 1.00 24.62 116 GLY A C 1
ATOM 873 O O . GLY A 1 116 ? -10.854 22.290 -1.618 1.00 23.59 116 GLY A O 1
ATOM 874 N N . GLU A 1 117 ? -11.884 22.007 0.406 1.00 24.16 117 GLU A N 1
ATOM 875 C CA . GLU A 1 117 ? -12.015 20.554 0.334 1.00 25.94 117 GLU A CA 1
ATOM 876 C C . GLU A 1 117 ? -12.693 20.060 -0.944 1.00 25.84 117 GLU A C 1
ATOM 877 O O . GLU A 1 117 ? -12.260 19.065 -1.507 1.00 25.25 117 GLU A O 1
ATOM 883 N N . GLU A 1 118 ? -13.763 20.737 -1.382 1.00 26.16 118 GLU A N 1
ATOM 884 C CA . GLU A 1 118 ? -14.492 20.278 -2.581 1.00 28.07 118 GLU A CA 1
ATOM 885 C C . GLU A 1 118 ? -13.640 20.353 -3.823 1.00 27.93 118 GLU A C 1
ATOM 886 O O . GLU A 1 118 ? -13.477 19.371 -4.542 1.00 28.28 118 GLU A O 1
ATOM 900 N N . ALA A 1 120 ? -10.381 20.630 -3.888 1.00 25.71 120 ALA A N 1
ATOM 901 C CA . ALA A 1 120 ? -9.248 19.725 -3.782 1.00 25.76 120 ALA A CA 1
ATOM 902 C C . ALA A 1 120 ? -9.627 18.283 -4.152 1.00 25.90 120 ALA A C 1
ATOM 903 O O . ALA A 1 120 ? -8.884 17.607 -4.856 1.00 24.96 120 ALA A O 1
ATOM 905 N N . GLN A 1 121 ? -10.779 17.815 -3.675 1.00 26.17 121 GLN A N 1
ATOM 906 C CA . GLN A 1 121 ? -11.238 16.453 -3.979 1.00 28.45 121 GLN A CA 1
ATOM 907 C C . GLN A 1 121 ? -11.590 16.258 -5.464 1.00 27.92 121 GLN A C 1
ATOM 908 O O . GLN A 1 121 ? -11.253 15.239 -6.060 1.00 28.13 121 GLN A O 1
ATOM 914 N N . LYS A 1 122 ? -12.253 17.249 -6.044 1.00 27.44 122 LYS A N 1
ATOM 915 C CA . LYS A 1 122 ? -12.811 17.140 -7.398 1.00 28.34 122 LYS A CA 1
ATOM 916 C C . LYS A 1 122 ? -11.821 17.511 -8.496 1.00 28.50 122 LYS A C 1
ATOM 917 O O . LYS A 1 122 ? -11.818 16.888 -9.557 1.00 28.67 122 LYS A O 1
ATOM 923 N N . VAL A 1 123 ? -10.986 18.517 -8.259 1.00 28.00 123 VAL A N 1
ATOM 924 C CA . VAL A 1 123 ? -10.080 18.980 -9.310 1.00 28.89 123 VAL A CA 1
ATOM 925 C C . VAL A 1 123 ? -8.630 18.525 -9.070 1.00 29.21 123 VAL A C 1
ATOM 926 O O . VAL A 1 123 ? -7.809 18.494 -9.987 1.00 29.44 123 VAL A O 1
ATOM 930 N N . GLY A 1 124 ? -8.332 18.155 -7.829 1.00 30.28 124 GLY A N 1
ATOM 931 C CA . GLY A 1 124 ? -7.019 17.613 -7.460 1.00 31.17 124 GLY A CA 1
ATOM 932 C C . GLY A 1 124 ? -6.464 16.540 -8.371 1.00 31.51 124 GLY A C 1
ATOM 933 O O . GLY A 1 124 ? -5.291 16.591 -8.716 1.00 31.36 124 GLY A O 1
ATOM 934 N N . PRO A 1 125 ? -7.292 15.548 -8.776 1.00 32.31 125 PRO A N 1
ATOM 935 C CA . PRO A 1 125 ? -6.726 14.562 -9.687 1.00 32.56 125 PRO A CA 1
ATOM 936 C C . PRO A 1 125 ? -6.256 15.145 -11.016 1.00 32.56 125 PRO A C 1
ATOM 937 O O . PRO A 1 125 ? -5.384 14.566 -11.640 1.00 32.69 125 PRO A O 1
ATOM 941 N N . LEU A 1 126 ? -6.789 16.302 -11.418 1.00 32.52 126 LEU A N 1
ATOM 942 C CA . LEU A 1 126 ? -6.394 16.944 -12.671 1.00 32.49 126 LEU A CA 1
ATOM 943 C C . LEU A 1 126 ? -5.122 17.768 -12.542 1.00 32.77 126 LEU A C 1
ATOM 944 O O . LEU A 1 126 ? -4.632 18.309 -13.537 1.00 32.55 126 LEU A O 1
ATOM 949 N N . LEU A 1 127 ? -4.606 17.888 -11.324 1.00 32.56 127 LEU A N 1
ATOM 950 C CA . LEU A 1 127 ? -3.472 18.774 -11.066 1.00 33.39 127 LEU A CA 1
ATOM 951 C C . LEU A 1 127 ? -2.289 18.019 -10.484 1.00 34.15 127 LEU A C 1
ATOM 952 O O . LEU A 1 127 ? -1.219 18.588 -10.265 1.00 34.02 127 LEU A O 1
ATOM 957 N N . LEU A 1 128 ? -2.508 16.741 -10.213 1.00 35.59 128 LEU A N 1
ATOM 958 C CA . LEU A 1 128 ? -1.502 15.895 -9.589 1.00 38.15 128 LEU A CA 1
ATOM 959 C C . LEU A 1 128 ? -0.192 15.963 -10.377 1.00 38.99 128 LEU A C 1
ATOM 960 O O . LEU A 1 128 ? 0.861 16.348 -9.843 1.00 39.15 128 LEU A O 1
ATOM 965 N N . GLU A 1 129 ? -0.269 15.631 -11.664 1.00 39.59 129 GLU A N 1
ATOM 966 C CA . GLU A 1 129 ? 0.916 15.600 -12.509 1.00 40.53 129 GLU A CA 1
ATOM 967 C C . GLU A 1 129 ? 1.547 16.989 -12.647 1.00 40.28 129 GLU A C 1
ATOM 968 O O . GLU A 1 129 ? 2.760 17.128 -12.550 1.00 40.68 129 GLU A O 1
ATOM 974 N N . TYR A 1 130 ? 0.718 18.011 -12.811 1.00 39.51 130 TYR A N 1
ATOM 975 C CA . TYR A 1 130 ? 1.178 19.365 -13.040 1.00 39.72 130 TYR A CA 1
ATOM 976 C C . TYR A 1 130 ? 1.868 20.038 -11.847 1.00 39.74 130 TYR A C 1
ATOM 977 O O . TYR A 1 130 ? 2.825 20.795 -12.026 1.00 40.02 130 TYR A O 1
ATOM 986 N N . ILE A 1 131 ? 1.358 19.814 -10.642 1.00 38.55 131 ILE A N 1
ATOM 987 C CA . ILE A 1 131 ? 1.935 20.453 -9.462 1.00 38.15 131 ILE A CA 1
ATOM 988 C C . ILE A 1 131 ? 2.769 19.470 -8.676 1.00 37.14 131 ILE A C 1
ATOM 989 O O . ILE A 1 131 ? 3.989 19.613 -8.577 1.00 37.08 131 ILE A O 1
ATOM 994 N N . TRP A 1 132 ? 2.105 18.449 -8.156 1.00 36.32 132 TRP A N 1
ATOM 995 C CA . TRP A 1 132 ? 2.685 17.626 -7.124 1.00 35.83 132 TRP A CA 1
ATOM 996 C C . TRP A 1 132 ? 3.799 16.713 -7.617 1.00 36.76 132 TRP A C 1
ATOM 997 O O . TRP A 1 132 ? 4.874 16.668 -7.013 1.00 36.69 132 TRP A O 1
ATOM 1008 N N . ASP A 1 133 ? 3.569 16.006 -8.718 1.00 37.30 133 ASP A N 1
ATOM 1009 C CA . ASP A 1 133 ? 4.606 15.106 -9.240 1.00 38.41 133 ASP A CA 1
ATOM 1010 C C . ASP A 1 133 ? 5.907 15.825 -9.628 1.00 38.15 133 ASP A C 1
ATOM 1011 O O . ASP A 1 133 ? 6.987 15.245 -9.542 1.00 38.81 133 ASP A O 1
ATOM 1016 N N . LYS A 1 134 ? 5.807 17.081 -10.046 1.00 37.87 134 LYS A N 1
ATOM 1017 C CA . LYS A 1 134 ? 6.993 17.863 -10.397 1.00 38.13 134 LYS A CA 1
ATOM 1018 C C . LYS A 1 134 ? 7.944 18.057 -9.195 1.00 37.91 134 LYS A C 1
ATOM 1019 O O . LYS A 1 134 ? 9.168 17.936 -9.343 1.00 37.40 134 LYS A O 1
ATOM 1025 N N . ILE A 1 135 ? 7.378 18.325 -8.010 1.00 37.52 135 ILE A N 1
ATOM 1026 C CA . ILE A 1 135 ? 8.188 18.667 -6.814 1.00 37.60 135 ILE A CA 1
ATOM 1027 C C . ILE A 1 135 ? 8.399 17.525 -5.819 1.00 36.99 135 ILE A C 1
ATOM 1028 O O . ILE A 1 135 ? 9.242 17.610 -4.941 1.00 36.75 135 ILE A O 1
ATOM 1033 N N . LEU A 1 136 ? 7.668 16.436 -5.990 1.00 36.70 136 LEU A N 1
ATOM 1034 C CA . LEU A 1 136 ? 7.886 15.237 -5.183 1.00 37.18 136 LEU A CA 1
ATOM 1035 C C . LEU A 1 136 ? 9.365 14.781 -5.077 1.00 37.18 136 LEU A C 1
ATOM 1036 O O . LEU A 1 136 ? 9.819 14.494 -3.971 1.00 37.48 136 LEU A O 1
ATOM 1041 N N . PRO A 1 137 ? 10.124 14.736 -6.203 1.00 36.51 137 PRO A N 1
ATOM 1042 C CA . PRO A 1 137 ? 11.485 14.198 -6.048 1.00 36.22 137 PRO A CA 1
ATOM 1043 C C . PRO A 1 137 ? 12.526 15.193 -5.501 1.00 35.22 137 PRO A C 1
ATOM 1044 O O . PRO A 1 137 ? 13.706 14.844 -5.381 1.00 35.83 137 PRO A O 1
ATOM 1048 N N . THR A 1 138 ? 12.101 16.412 -5.171 1.00 33.62 138 THR A N 1
ATOM 1049 C CA . THR A 1 138 ? 13.001 17.427 -4.609 1.00 31.46 138 THR A CA 1
ATOM 1050 C C . THR A 1 13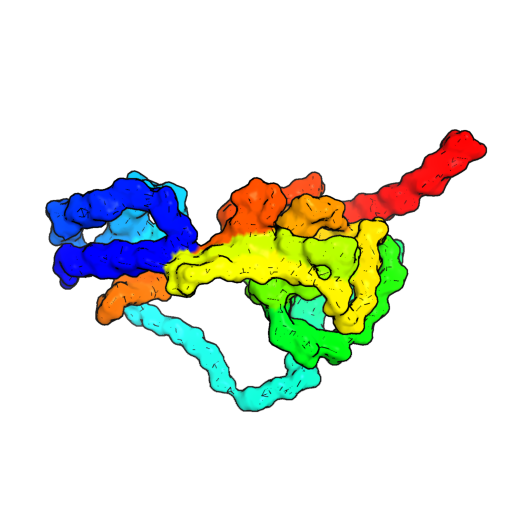8 ? 13.562 17.025 -3.241 1.00 31.20 138 THR A C 1
ATOM 1051 O O . THR A 1 138 ? 13.014 16.156 -2.561 1.00 30.63 138 THR A O 1
ATOM 1055 N N . SER A 1 139 ? 14.674 17.648 -2.842 1.00 31.14 139 SER A N 1
ATOM 1056 C CA . SER A 1 139 ? 15.312 17.288 -1.575 1.00 30.58 139 SER A CA 1
ATOM 1057 C C . SER A 1 139 ? 14.790 18.140 -0.422 1.00 30.38 139 SER A C 1
ATOM 1058 O O . SER A 1 139 ? 14.979 17.784 0.746 1.00 30.93 139 SER A O 1
ATOM 1061 N N . ALA A 1 140 ? 14.151 19.252 -0.772 1.00 29.77 140 ALA A N 1
ATOM 1062 C CA . ALA A 1 140 ? 13.586 20.222 0.186 1.00 29.35 140 ALA A CA 1
ATOM 1063 C C . ALA A 1 140 ? 12.491 21.016 -0.494 1.00 28.85 140 ALA A C 1
ATOM 1064 O O . ALA A 1 140 ? 12.420 21.085 -1.727 1.00 28.42 140 ALA A O 1
ATOM 1074 N N . ILE A 1 142 ? 10.043 24.645 -0.503 1.00 25.70 142 ILE A N 1
ATOM 1075 C CA . ILE A 1 142 ? 9.705 25.979 -0.043 1.00 24.50 142 ILE A CA 1
ATOM 1076 C C . ILE A 1 142 ? 8.266 26.301 -0.467 1.00 24.63 142 ILE A C 1
ATOM 1077 O O . ILE A 1 142 ? 7.944 26.286 -1.663 1.00 24.22 142 ILE A O 1
ATOM 1082 N N . LEU A 1 143 ? 7.405 26.574 0.520 1.00 23.86 143 LEU A N 1
ATOM 1083 C CA . LEU A 1 143 ? 6.048 27.058 0.257 1.00 24.03 143 LEU A CA 1
ATOM 1084 C C . LEU A 1 143 ? 6.019 28.561 0.403 1.00 23.63 143 LEU A C 1
ATOM 1085 O O . LEU A 1 143 ? 6.327 29.097 1.468 1.00 23.06 143 LEU A O 1
ATOM 1090 N N . ASP A 1 144 ? 5.647 29.243 -0.664 1.00 23.55 144 ASP A N 1
ATOM 1091 C CA . ASP A 1 144 ? 5.661 30.704 -0.658 1.00 23.60 144 ASP A CA 1
ATOM 1092 C C . ASP A 1 144 ? 4.266 31.263 -0.452 1.00 23.00 144 ASP A C 1
ATOM 1093 O O . ASP A 1 144 ? 3.445 31.256 -1.383 1.00 24.12 144 ASP A O 1
ATOM 1098 N N . PHE A 1 145 ? 4.024 31.771 0.763 1.00 22.73 145 PHE A N 1
ATOM 1099 C CA . PHE A 1 145 ? 2.760 32.405 1.143 1.00 22.24 145 PHE A CA 1
ATOM 1100 C C . PHE A 1 145 ? 2.880 33.912 1.210 1.00 23.22 145 PHE A C 1
ATOM 1101 O O . PHE A 1 145 ? 1.992 34.580 1.740 1.00 23.79 145 PHE A O 1
ATOM 1109 N N . ARG A 1 146 ? 3.979 34.477 0.711 1.00 24.13 146 ARG A N 1
ATOM 1110 C CA . ARG A 1 146 ? 4.203 35.910 0.895 1.00 25.55 146 ARG A CA 1
ATOM 1111 C C . ARG A 1 146 ? 3.106 36.806 0.330 1.00 26.05 146 ARG A C 1
ATOM 1112 O O . ARG A 1 146 ? 2.909 37.917 0.807 1.00 27.45 146 ARG A O 1
ATOM 1120 N N . SER A 1 147 ? 2.380 36.346 -0.677 1.00 26.64 147 SER A N 1
ATOM 1121 C CA . SER A 1 147 ? 1.307 37.178 -1.174 1.00 26.98 147 SER A CA 1
ATOM 1122 C C . SER A 1 147 ? -0.077 36.508 -1.068 1.00 26.62 147 SER A C 1
ATOM 1123 O O . SER A 1 147 ? -1.013 36.937 -1.725 1.00 26.90 147 SER A O 1
ATOM 1126 N N . THR A 1 148 ? -0.193 35.466 -0.239 1.00 25.03 148 THR A N 1
ATOM 1127 C CA . THR A 1 148 ? -1.449 34.726 -0.071 1.00 24.11 148 THR A CA 1
ATOM 1128 C C . THR A 1 148 ? -2.384 35.456 0.887 1.00 24.95 148 THR A C 1
ATOM 1129 O O . THR A 1 148 ? -2.054 35.599 2.086 1.00 24.52 148 THR A O 1
ATOM 1133 N N . VAL A 1 149 ? -3.537 35.910 0.380 1.00 24.90 149 VAL A N 1
ATOM 1134 C CA . VAL A 1 149 ? -4.444 36.759 1.170 1.00 25.77 149 VAL A CA 1
ATOM 1135 C C . VAL A 1 149 ? -5.872 36.252 1.203 1.00 25.72 149 VAL A C 1
ATOM 1136 O O . VAL A 1 149 ? -6.748 36.900 1.771 1.00 26.51 149 VAL A O 1
ATOM 1140 N N . THR A 1 150 ? -6.096 35.077 0.621 1.00 25.80 150 THR A N 1
ATOM 1141 C CA . THR A 1 150 ? -7.409 34.457 0.546 1.00 26.47 150 THR A CA 1
ATOM 1142 C C . THR A 1 150 ? -7.275 32.931 0.613 1.00 26.06 150 THR A C 1
ATOM 1143 O O . THR A 1 150 ? -6.204 32.366 0.326 1.00 24.93 150 THR A O 1
ATOM 1147 N N . GLY A 1 151 ? -8.366 32.264 0.969 1.00 25.81 151 GLY A N 1
ATOM 1148 C CA . GLY A 1 151 ? -8.350 30.805 1.025 1.00 25.61 151 GLY A CA 1
ATOM 1149 C C . GLY A 1 151 ? -9.478 30.233 1.839 1.00 24.66 151 GLY A C 1
ATOM 1150 O O . GLY A 1 151 ? -10.204 30.973 2.515 1.00 25.14 151 GLY A O 1
ATOM 1151 N N . GLU A 1 152 ? -9.610 28.911 1.800 1.00 23.65 152 GLU A N 1
ATOM 1152 C CA . GLU A 1 152 ? -10.714 28.243 2.498 1.00 23.80 152 GLU A CA 1
ATOM 1153 C C . GLU A 1 152 ? -10.215 27.409 3.657 1.00 21.95 152 GLU A C 1
ATOM 1154 O O . GLU A 1 152 ? -9.255 26.659 3.517 1.00 21.20 152 GLU A O 1
ATOM 1160 N N . LEU A 1 153 ? -10.908 27.502 4.781 1.00 20.44 153 LEU A N 1
ATOM 1161 C CA . LEU A 1 153 ? -10.553 26.753 5.986 1.00 20.53 153 LEU A CA 1
ATOM 1162 C C . LEU A 1 153 ? -10.432 25.255 5.699 1.00 19.88 153 LEU A C 1
ATOM 1163 O O . LEU A 1 153 ? -9.529 24.591 6.177 1.00 19.83 153 LEU A O 1
ATOM 1168 N N . SER A 1 154 ? -11.358 24.738 4.907 1.00 19.71 154 SER A N 1
ATOM 1169 C CA . SER A 1 154 ? -11.433 23.314 4.626 1.00 19.62 154 SER A CA 1
ATOM 1170 C C . SER A 1 154 ? -10.262 22.793 3.821 1.00 19.56 154 SER A C 1
ATOM 1171 O O . SER A 1 154 ? -10.087 21.578 3.714 1.00 20.47 154 SER A O 1
ATOM 1174 N N . GLY A 1 155 ? -9.468 23.681 3.228 1.00 19.20 155 GLY A N 1
ATOM 1175 C CA . GLY A 1 155 ? -8.235 23.263 2.543 1.00 20.33 155 GLY A CA 1
ATOM 1176 C C . GLY A 1 155 ? -7.057 22.913 3.435 1.00 20.95 155 GLY A C 1
ATOM 1177 O O . GLY A 1 155 ? -6.112 22.289 2.973 1.00 21.95 155 GLY A O 1
ATOM 1178 N N . ILE A 1 156 ? -7.100 23.293 4.712 1.00 21.03 156 ILE A N 1
ATOM 1179 C CA . ILE A 1 156 ? -5.952 23.122 5.595 1.00 22.04 156 ILE A CA 1
ATOM 1180 C C . ILE A 1 156 ? -5.499 21.655 5.717 1.00 23.23 156 ILE A C 1
ATOM 1181 O O . ILE A 1 156 ? -4.306 21.392 5.599 1.00 23.61 156 ILE A O 1
ATOM 1186 N N . PRO A 1 157 ? -6.442 20.705 5.918 1.00 23.59 157 PRO A N 1
ATOM 1187 C CA . PRO A 1 157 ? -6.032 19.293 6.005 1.00 24.74 157 PRO A CA 1
ATOM 1188 C C . PRO A 1 157 ? -5.288 18.775 4.760 1.00 25.27 157 PRO A C 1
ATOM 1189 O O . PRO A 1 157 ? -4.386 17.948 4.876 1.00 25.64 157 PRO A O 1
ATOM 1193 N N . TYR A 1 158 ? -5.665 19.265 3.587 1.00 26.72 158 TYR A N 1
ATOM 1194 C CA . TYR A 1 158 ? -5.026 18.859 2.333 1.00 28.20 158 TYR A CA 1
ATOM 1195 C C . TYR A 1 158 ? -3.552 19.278 2.256 1.00 27.87 158 TYR A C 1
ATOM 1196 O O . TYR A 1 158 ? -2.707 18.507 1.772 1.00 28.97 158 TYR A O 1
ATOM 1205 N N . ILE A 1 159 ? -3.223 20.462 2.763 1.00 25.56 159 ILE A N 1
ATOM 1206 C CA . ILE A 1 159 ? -1.812 20.867 2.815 1.00 24.48 159 ILE A CA 1
ATOM 1207 C C . ILE A 1 159 ? -1.010 20.113 3.890 1.00 23.84 159 ILE A C 1
ATOM 1208 O O . ILE A 1 159 ? 0.045 19.515 3.602 1.00 23.82 159 ILE A O 1
ATOM 1213 N N . VAL A 1 160 ? -1.527 20.098 5.113 1.00 22.47 160 VAL A N 1
ATOM 1214 C CA . VAL A 1 160 ? -0.797 19.549 6.246 1.00 21.87 160 VAL A CA 1
ATOM 1215 C C . VAL A 1 160 ? -0.561 18.062 6.044 1.00 22.06 160 VAL A C 1
ATOM 1216 O O . VAL A 1 160 ? 0.520 17.553 6.359 1.00 20.83 160 VAL A O 1
ATOM 1220 N N . SER A 1 161 ? -1.556 17.385 5.477 1.00 21.47 161 SER A N 1
ATOM 1221 C CA . SER A 1 161 ? -1.512 15.937 5.346 1.00 22.50 161 SER A CA 1
ATOM 1222 C C . SER A 1 161 ? -0.362 15.455 4.476 1.00 22.33 161 SER A C 1
ATOM 1223 O O . SER A 1 161 ? 0.214 14.412 4.775 1.00 23.65 161 SER A O 1
ATOM 1226 N N . TYR A 1 162 ? -0.036 16.199 3.417 1.00 23.06 162 TYR A N 1
ATOM 1227 C CA . TYR A 1 162 ? 1.034 15.816 2.469 1.00 24.74 162 TYR A CA 1
ATOM 1228 C C . TYR A 1 162 ? 2.423 15.877 3.068 1.00 25.91 162 TYR A C 1
ATOM 1229 O O . TYR A 1 162 ? 3.379 15.312 2.513 1.00 26.69 162 TYR A O 1
ATOM 1238 N N . PHE A 1 163 ? 2.522 16.545 4.216 1.00 27.10 163 PHE A N 1
ATOM 1239 C CA . PHE A 1 163 ? 3.814 16.810 4.863 1.00 27.43 163 PHE A CA 1
ATOM 1240 C C . PHE A 1 163 ? 3.946 16.111 6.200 1.00 28.23 163 PHE A C 1
ATOM 1241 O O . PHE A 1 163 ? 4.959 16.264 6.884 1.00 29.26 163 PHE A O 1
ATOM 1249 N N . THR A 1 164 ? 2.955 15.300 6.571 1.00 28.39 164 THR A N 1
ATOM 1250 C CA . THR A 1 164 ? 2.984 14.619 7.863 1.00 29.18 164 THR A CA 1
ATOM 1251 C C . THR A 1 164 ? 2.781 13.110 7.685 1.00 30.63 164 THR A C 1
ATOM 1252 O O . THR A 1 164 ? 2.370 12.677 6.624 1.00 30.17 164 THR A O 1
ATOM 1256 N N . ASP A 1 165 ? 3.107 12.325 8.714 1.00 33.06 165 ASP A N 1
ATOM 1257 C CA . ASP A 1 165 ? 2.873 10.872 8.706 1.00 34.63 165 ASP A CA 1
ATOM 1258 C C . ASP A 1 165 ? 1.373 10.598 8.655 1.00 34.90 165 ASP A C 1
ATOM 1259 O O . ASP A 1 165 ? 0.590 11.349 9.241 1.00 34.23 165 ASP A O 1
ATOM 1264 N N . PRO A 1 166 ? 0.968 9.499 7.975 1.00 35.45 166 PRO A N 1
ATOM 1265 C CA . PRO A 1 166 ? -0.457 9.139 7.927 1.00 35.89 166 PRO A CA 1
ATOM 1266 C C . PRO A 1 166 ? -0.992 8.806 9.314 1.00 36.63 166 PRO A C 1
ATOM 1267 O O . PRO A 1 166 ? -2.173 9.045 9.609 1.00 36.40 166 PRO A O 1
ATOM 1271 N N . GLU A 1 167 ? -0.117 8.290 10.176 1.00 37.09 167 GLU A N 1
ATOM 1272 C CA . GLU A 1 167 ? -0.529 7.840 11.496 1.00 38.25 167 GLU A CA 1
ATOM 1273 C C . GLU A 1 167 ? 0.476 8.328 12.545 1.00 37.50 167 GLU A C 1
ATOM 1274 O O . GLU A 1 167 ? 1.686 8.307 12.288 1.00 37.46 167 GLU A O 1
ATOM 1280 N N . PRO A 1 168 ? -0.012 8.790 13.723 1.00 36.81 168 PRO A N 1
ATOM 1281 C CA . PRO A 1 168 ? -1.429 8.886 14.111 1.00 36.08 168 PRO A CA 1
ATOM 1282 C C . PRO A 1 168 ? -2.118 10.078 13.430 1.00 34.78 168 PRO A C 1
ATOM 1283 O O . PRO A 1 168 ? -1.432 11.004 12.994 1.00 35.56 168 PRO A O 1
ATOM 1287 N N . LEU A 1 169 ? -3.443 10.047 13.306 1.00 33.40 169 LEU A N 1
ATOM 1288 C CA . LEU A 1 169 ? -4.171 11.225 12.811 1.00 31.81 169 LEU A CA 1
ATOM 1289 C C . LEU A 1 169 ? -3.839 12.460 13.669 1.00 30.21 169 LEU A C 1
ATOM 1290 O O . LEU A 1 169 ? -3.691 12.369 14.896 1.00 29.42 169 LEU A O 1
ATOM 1295 N N . ILE A 1 170 ? -3.717 13.611 13.017 1.00 28.31 170 ILE A N 1
ATOM 1296 C CA . ILE A 1 170 ? -3.358 14.846 13.705 1.00 26.87 170 ILE A CA 1
ATOM 1297 C C . ILE A 1 170 ? -4.578 15.746 13.787 1.00 25.95 170 ILE A C 1
ATOM 1298 O O . ILE A 1 170 ? -5.267 15.957 12.790 1.00 24.44 170 ILE A O 1
ATOM 1303 N N . HIS A 1 171 ? -4.824 16.298 14.965 1.00 24.87 171 HIS A N 1
ATOM 1304 C CA . HIS A 1 171 ? -5.898 17.267 15.116 1.00 24.03 171 HIS A CA 1
ATOM 1305 C C . HIS A 1 171 ? -5.280 18.650 14.857 1.00 23.13 171 HIS A C 1
ATOM 1306 O O . HIS A 1 171 ? -4.596 19.207 15.728 1.00 22.67 171 HIS A O 1
ATOM 1313 N N . ILE A 1 172 ? -5.501 19.161 13.643 1.00 21.58 172 ILE A N 1
ATOM 1314 C CA . ILE A 1 172 ? -4.766 20.324 13.110 1.00 20.71 172 ILE A CA 1
ATOM 1315 C C . ILE A 1 172 ? -5.249 21.609 13.778 1.00 19.80 172 ILE A C 1
ATOM 1316 O O . ILE A 1 172 ? -4.446 22.402 14.317 1.00 19.76 172 ILE A O 1
ATOM 1321 N N . ASP A 1 173 ? -6.569 21.780 13.820 1.00 18.92 173 ASP A N 1
ATOM 1322 C CA . ASP A 1 173 ? -7.149 23.000 14.350 1.00 18.64 173 ASP A CA 1
ATOM 1323 C C . ASP A 1 173 ? -8.584 22.736 14.797 1.00 18.91 173 ASP A C 1
ATOM 1324 O O . ASP A 1 173 ? -9.217 21.763 14.387 1.00 19.31 173 ASP A O 1
ATOM 1329 N N . SER A 1 174 ? -9.085 23.624 15.633 1.00 19.67 174 SER A N 1
ATOM 1330 C CA . SER A 1 174 ? -10.451 23.559 16.081 1.00 20.94 174 SER A CA 1
ATOM 1331 C C . SER A 1 174 ? -10.964 24.977 15.871 1.00 21.16 174 SER A C 1
ATOM 1332 O O . SER A 1 174 ? -10.321 25.935 16.294 1.00 22.40 174 SER A O 1
ATOM 1335 N N . VAL A 1 175 ? -12.080 25.126 15.179 1.00 20.95 175 VAL A N 1
ATOM 1336 C CA . VAL A 1 175 ? -12.594 26.466 14.935 1.00 21.32 175 VAL A CA 1
ATOM 1337 C C . VAL A 1 175 ? -13.997 26.573 15.506 1.00 21.10 175 VAL A C 1
ATOM 1338 O O . VAL A 1 175 ? -14.848 25.714 15.240 1.00 22.22 175 VAL A O 1
ATOM 1342 N N . TYR A 1 176 ? -14.251 27.611 16.294 1.00 21.04 176 TYR A N 1
ATOM 1343 C CA . TYR A 1 176 ? -15.592 27.789 16.832 1.00 21.37 176 TYR A CA 1
ATOM 1344 C C . TYR A 1 176 ? -16.316 28.899 16.059 1.00 21.81 176 TYR A C 1
ATOM 1345 O O . TYR A 1 176 ? -15.781 29.992 15.895 1.00 21.75 176 TYR A O 1
ATOM 1354 N N . ASP A 1 177 ? -17.532 28.617 15.592 1.00 21.93 177 ASP A N 1
ATOM 1355 C CA . ASP A 1 177 ? -18.327 29.637 14.912 1.00 23.15 177 ASP A CA 1
ATOM 1356 C C . ASP A 1 177 ? -19.497 29.991 15.828 1.00 22.87 177 ASP A C 1
ATOM 1357 O O . ASP A 1 177 ? -20.317 29.122 16.118 1.00 21.66 177 ASP A O 1
ATOM 1362 N N . ARG A 1 178 ? -19.557 31.233 16.303 1.00 22.52 178 ARG A N 1
ATOM 1363 C CA . ARG A 1 178 ? -20.611 31.589 17.285 1.00 23.84 178 ARG A CA 1
ATOM 1364 C C . ARG A 1 178 ? -22.033 31.587 16.667 1.00 25.14 178 ARG A C 1
ATOM 1365 O O . ARG A 1 178 ? -23.010 31.134 17.305 1.00 25.28 178 ARG A O 1
ATOM 1373 N N . THR A 1 179 ? -22.147 32.106 15.455 1.00 26.37 179 THR A N 1
ATOM 1374 C CA . THR A 1 179 ? -23.471 32.183 14.790 1.00 28.20 179 THR A CA 1
ATOM 1375 C C . THR A 1 179 ? -24.075 30.781 14.600 1.00 28.07 179 THR A C 1
ATOM 1376 O O . THR A 1 179 ? -25.257 30.560 14.872 1.00 28.86 179 THR A O 1
ATOM 1380 N N . ALA A 1 180 ? -23.257 29.829 14.169 1.00 27.81 180 ALA A N 1
ATOM 1381 C CA . ALA A 1 180 ? -23.678 28.428 14.070 1.00 27.83 180 ALA A CA 1
ATOM 1382 C C . ALA A 1 180 ? -23.702 27.674 15.410 1.00 27.91 180 ALA A C 1
ATOM 1383 O O . ALA A 1 180 ? -24.239 26.568 15.462 1.00 28.27 180 ALA A O 1
ATOM 1385 N N . ASP A 1 181 ? -23.142 28.274 16.476 1.00 27.28 181 ASP A N 1
ATOM 1386 C CA . ASP A 1 181 ? -22.845 27.592 17.746 1.00 27.61 181 ASP A CA 1
ATOM 1387 C C . ASP A 1 181 ? -22.341 26.181 17.511 1.00 26.87 181 ASP A C 1
ATOM 1388 O O . ASP A 1 181 ? -22.935 25.205 18.002 1.00 26.70 181 ASP A O 1
ATOM 1393 N N . LEU A 1 182 ? -21.237 26.093 16.772 1.00 25.72 182 LEU A N 1
ATOM 1394 C CA . LEU A 1 182 ? -20.695 24.822 16.345 1.00 25.18 182 LEU A CA 1
ATOM 1395 C C . LEU A 1 182 ? -19.165 24.901 16.352 1.00 24.27 182 LEU A C 1
ATOM 1396 O O . LEU A 1 182 ? -18.583 25.918 15.954 1.00 22.86 182 LEU A O 1
ATOM 1401 N N . THR A 1 183 ? -18.533 23.827 16.795 1.00 24.32 183 THR A N 1
ATOM 1402 C CA . THR A 1 183 ? -17.093 23.703 16.599 1.00 24.38 183 THR A CA 1
ATOM 1403 C C . THR A 1 183 ? -16.780 22.844 15.388 1.00 24.54 183 THR A C 1
ATOM 1404 O O . THR A 1 183 ? -17.351 21.748 15.201 1.00 24.58 183 THR A O 1
ATOM 1408 N N . ILE A 1 184 ? -15.895 23.374 14.545 1.00 23.50 184 ILE A N 1
ATOM 1409 C CA . ILE A 1 184 ? -15.403 22.653 13.381 1.00 24.01 184 ILE A CA 1
ATOM 1410 C C . ILE A 1 184 ? -14.018 22.127 13.669 1.00 22.75 184 ILE A C 1
ATOM 1411 O O . ILE A 1 184 ? -13.126 22.909 13.986 1.00 21.89 184 ILE A O 1
ATOM 1416 N N . GLU A 1 185 ? -13.832 20.817 13.550 1.00 22.07 185 GLU A N 1
ATOM 1417 C CA . GLU A 1 185 ? -12.510 20.237 13.811 1.00 23.27 185 GLU A CA 1
ATOM 1418 C C . GLU A 1 185 ? -11.838 19.906 12.494 1.00 23.19 185 GLU A C 1
ATOM 1419 O O . GLU A 1 185 ? -12.469 19.305 11.618 1.00 24.81 185 GLU A O 1
ATOM 1425 N N . LEU A 1 186 ? -10.561 20.256 12.371 1.00 22.61 186 LEU A N 1
ATOM 1426 C CA . LEU A 1 186 ? -9.773 19.978 11.166 1.00 21.33 186 LEU A CA 1
ATOM 1427 C C . LEU A 1 186 ? -8.735 18.927 11.484 1.00 21.90 186 LEU A C 1
ATOM 1428 O O . LEU A 1 186 ? -7.878 19.141 12.346 1.00 22.37 186 LEU A O 1
ATOM 1433 N N . TRP A 1 187 ? -8.809 17.793 10.788 1.00 21.00 187 TRP A N 1
ATOM 1434 C CA . TRP A 1 187 ? -7.922 16.660 11.025 1.00 22.35 187 TRP A CA 1
ATOM 1435 C C . TRP A 1 187 ? -7.166 16.274 9.769 1.00 21.76 187 TRP A C 1
ATOM 1436 O O . TRP A 1 187 ? -7.668 16.480 8.661 1.00 21.61 187 TRP A O 1
ATOM 1447 N N . SER A 1 188 ? -5.989 15.673 9.952 1.00 21.89 188 SER A N 1
ATOM 1448 C CA . SER A 1 188 ? -5.247 15.068 8.860 1.00 22.77 188 SER A CA 1
ATOM 1449 C C . SER A 1 188 ? -6.038 13.894 8.308 1.00 24.16 188 SER A C 1
ATOM 1450 O O . SER A 1 188 ? -6.964 13.388 8.951 1.00 24.05 188 SER A O 1
ATOM 1461 N N . PRO A 1 190 ? -5.432 10.191 6.539 1.00 30.82 190 PRO A N 1
ATOM 1462 C CA . PRO A 1 190 ? -4.492 9.095 6.346 1.00 31.71 190 PRO A CA 1
ATOM 1463 C C . PRO A 1 190 ? -4.347 8.678 4.873 1.00 32.20 190 PRO A C 1
ATOM 1464 O O . PRO A 1 190 ? -3.243 8.343 4.450 1.00 31.85 190 PRO A O 1
ATOM 1468 N N . THR A 1 191 ? -5.433 8.739 4.101 1.00 32.84 191 THR A N 1
ATOM 1469 C CA . THR A 1 191 ? -5.367 8.421 2.674 1.00 34.55 191 THR A CA 1
ATOM 1470 C C . THR A 1 191 ? -5.414 9.680 1.799 1.00 34.14 191 THR A C 1
ATOM 1471 O O . THR A 1 191 ? -6.292 10.518 1.966 1.00 34.10 191 THR A O 1
ATOM 1475 N N . LEU A 1 192 ? -4.443 9.819 0.901 1.00 33.81 192 LEU A N 1
ATOM 1476 C CA . LEU A 1 192 ? -4.407 10.945 -0.033 1.00 34.33 192 LEU A CA 1
ATOM 1477 C C . LEU A 1 192 ? -4.377 10.458 -1.467 1.00 34.81 192 LEU A C 1
ATOM 1478 O O . LEU A 1 192 ? -3.938 9.339 -1.743 1.00 34.58 192 LEU A O 1
ATOM 1483 N N . LEU A 1 193 ? -4.826 11.313 -2.378 1.00 34.83 193 LEU A N 1
ATOM 1484 C CA . LEU A 1 193 ? -4.671 11.072 -3.809 1.00 35.11 193 LEU A CA 1
ATOM 1485 C C . LEU A 1 193 ? -3.209 10.899 -4.227 1.00 34.71 193 LEU A C 1
ATOM 1486 O O . LEU A 1 193 ? -2.865 9.933 -4.908 1.00 34.98 193 LEU A O 1
ATOM 1491 N N . GLY A 1 194 ? -2.363 11.852 -3.836 1.00 34.08 194 GLY A N 1
ATOM 1492 C CA . GLY A 1 194 ? -0.945 11.814 -4.179 1.00 33.61 194 GLY A CA 1
ATOM 1493 C C . GLY A 1 194 ? -0.087 11.117 -3.135 1.00 33.52 194 GLY A C 1
ATOM 1494 O O . GLY A 1 194 ? -0.580 10.669 -2.083 1.00 32.78 194 GLY A O 1
ATOM 1495 N N . LYS A 1 195 ? 1.202 11.003 -3.443 1.00 32.90 195 LYS A N 1
ATOM 1496 C CA . LYS A 1 195 ? 2.161 10.489 -2.485 1.00 33.05 195 LYS A CA 1
ATOM 1497 C C . LYS A 1 195 ? 2.506 11.586 -1.498 1.00 31.95 195 LYS A C 1
ATOM 1498 O O . LYS A 1 195 ? 2.571 12.761 -1.858 1.00 31.54 195 LYS A O 1
ATOM 1504 N N . ARG A 1 196 ? 2.705 11.174 -0.255 1.00 31.60 196 ARG A N 1
ATOM 1505 C CA . ARG A 1 196 ? 3.241 12.021 0.792 1.00 31.24 196 ARG A CA 1
ATOM 1506 C C . ARG A 1 196 ? 4.666 12.451 0.533 1.00 31.30 196 ARG A C 1
ATOM 1507 O O . ARG A 1 196 ? 5.462 11.695 -0.026 1.00 31.08 196 ARG A O 1
ATOM 1515 N N . TYR A 1 197 ? 4.977 13.684 0.931 1.00 31.40 197 TYR A N 1
ATOM 1516 C CA . TYR A 1 197 ? 6.322 14.240 0.767 1.00 31.48 197 TYR A CA 1
ATOM 1517 C C . TYR A 1 197 ? 7.303 13.637 1.765 1.00 31.93 197 TYR A C 1
ATOM 1518 O O . TYR A 1 197 ? 8.509 13.679 1.537 1.00 32.35 197 TYR A O 1
ATOM 1527 N N . GLY A 1 198 ? 6.777 13.106 2.867 1.00 32.40 198 GLY A N 1
ATOM 1528 C CA . GLY A 1 198 ? 7.596 12.596 3.957 1.00 33.45 198 GLY A CA 1
ATOM 1529 C C . GLY A 1 198 ? 7.883 13.649 5.021 1.00 34.90 198 GLY A C 1
ATOM 1530 O O . GLY A 1 198 ? 7.520 14.826 4.878 1.00 34.14 198 GLY A O 1
ATOM 1531 N N . THR A 1 199 ? 8.565 13.210 6.073 1.00 36.04 199 THR A N 1
ATOM 1532 C CA . THR A 1 199 ? 8.766 13.979 7.289 1.00 37.85 199 THR A CA 1
ATOM 1533 C C . THR A 1 199 ? 10.238 14.403 7.435 1.00 38.03 199 THR A C 1
ATOM 1534 O O . THR A 1 199 ? 10.587 15.211 8.313 1.00 38.65 199 THR A O 1
ATOM 1538 N N . SER A 1 200 ? 11.078 13.882 6.539 1.00 37.83 200 SER A N 1
ATOM 1539 C CA . SER A 1 200 ? 12.533 14.050 6.584 1.00 37.81 200 SER A CA 1
ATOM 1540 C C . SER A 1 200 ? 12.999 15.289 5.849 1.00 36.68 200 SER A C 1
ATOM 1541 O O . SER A 1 200 ? 13.787 16.069 6.382 1.00 37.05 200 SER A O 1
ATOM 1544 N N . LYS A 1 201 ? 12.519 15.469 4.620 1.00 35.17 201 LYS A N 1
ATOM 1545 C CA . LYS A 1 201 ? 12.870 16.642 3.833 1.00 33.24 201 LYS A CA 1
ATOM 1546 C C . LYS A 1 201 ? 12.455 17.954 4.503 1.00 32.47 201 LYS A C 1
ATOM 1547 O O . LYS A 1 201 ? 11.325 18.077 5.008 1.00 32.55 201 LYS A O 1
ATOM 1553 N N . PRO A 1 202 ? 13.360 18.944 4.501 1.00 31.08 202 PRO A N 1
ATOM 1554 C CA . PRO A 1 202 ? 13.057 20.263 5.043 1.00 29.87 202 PRO A CA 1
ATOM 1555 C C . PRO A 1 202 ? 11.855 20.881 4.376 1.00 28.75 202 PRO A C 1
ATOM 1556 O O . PRO A 1 202 ? 11.701 20.789 3.154 1.00 28.24 202 PRO A O 1
ATOM 1560 N N . LEU A 1 203 ? 11.040 21.549 5.184 1.00 26.80 203 LEU A N 1
ATOM 1561 C CA . LEU A 1 203 ? 9.948 22.357 4.674 1.00 24.78 203 LEU A CA 1
ATOM 1562 C C . LEU A 1 203 ? 10.113 23.726 5.257 1.00 23.89 203 LEU A C 1
ATOM 1563 O O . LEU A 1 203 ? 10.141 23.887 6.490 1.00 23.42 203 LEU A O 1
ATOM 1568 N N . ILE A 1 204 ? 10.187 24.716 4.382 1.00 23.10 204 ILE A N 1
ATOM 1569 C CA . ILE A 1 204 ? 10.221 26.097 4.808 1.00 23.65 204 ILE A CA 1
ATOM 1570 C C . ILE A 1 204 ? 9.021 26.834 4.234 1.00 23.08 204 ILE A C 1
ATOM 1571 O O . ILE A 1 204 ? 8.644 26.611 3.093 1.00 22.96 204 ILE A O 1
ATOM 1576 N N . ILE A 1 205 ? 8.412 27.703 5.036 1.00 22.09 205 ILE A N 1
ATOM 1577 C CA . ILE A 1 205 ? 7.309 28.506 4.550 1.00 20.93 205 ILE A CA 1
ATOM 1578 C C . ILE A 1 205 ? 7.737 29.965 4.594 1.00 20.74 205 ILE A C 1
ATOM 1579 O O . ILE A 1 205 ? 8.240 30.435 5.618 1.00 22.31 205 ILE A O 1
ATOM 1584 N N . LEU A 1 206 ? 7.518 30.679 3.499 1.00 20.53 206 LEU A N 1
ATOM 1585 C CA . LEU A 1 206 ? 7.845 32.093 3.431 1.00 20.93 206 LEU A CA 1
ATOM 1586 C C . LEU A 1 206 ? 6.628 32.916 3.739 1.00 21.85 206 LEU A C 1
ATOM 1587 O O . LEU A 1 206 ? 5.569 32.654 3.181 1.00 21.59 206 LEU A O 1
ATOM 1592 N N . THR A 1 207 ? 6.800 33.924 4.594 1.00 22.58 207 THR A N 1
ATOM 1593 C CA . THR A 1 207 ? 5.690 34.800 4.982 1.00 25.10 207 THR A CA 1
ATOM 1594 C C . THR A 1 207 ? 6.012 36.284 4.837 1.00 25.83 207 THR A C 1
ATOM 1595 O O . THR A 1 207 ? 7.157 36.688 4.990 1.00 25.99 207 THR A O 1
ATOM 1599 N N . SER A 1 208 ? 4.991 37.087 4.570 1.00 27.41 208 SER A N 1
ATOM 1600 C CA . SER A 1 208 ? 5.150 38.539 4.589 1.00 28.35 208 SER A CA 1
ATOM 1601 C C . SER A 1 208 ? 4.138 39.167 5.539 1.00 29.16 208 SER A C 1
ATOM 1602 O O . SER A 1 208 ? 3.275 38.461 6.080 1.00 28.27 208 SER A O 1
ATOM 1605 N N . LYS A 1 209 ? 4.249 40.487 5.739 1.00 29.20 209 LYS A N 1
ATOM 1606 C CA . LYS A 1 209 ? 3.239 41.237 6.484 1.00 30.33 209 LYS A CA 1
ATOM 1607 C C . LYS A 1 209 ? 1.876 41.229 5.784 1.00 29.68 209 LYS A C 1
ATOM 1608 O O . LYS A 1 209 ? 0.859 41.530 6.398 1.00 30.49 209 LYS A O 1
ATOM 1614 N N . ASP A 1 210 ? 1.848 40.910 4.497 1.00 28.25 210 ASP A N 1
ATOM 1615 C CA . ASP A 1 210 ? 0.588 40.847 3.793 1.00 28.19 210 ASP A CA 1
ATOM 1616 C C . ASP A 1 210 ? -0.080 39.480 3.928 1.00 26.54 210 ASP A C 1
ATOM 1617 O O . ASP A 1 210 ? -1.257 39.356 3.626 1.00 26.29 210 ASP A O 1
ATOM 1622 N N . THR A 1 211 ? 0.674 38.459 4.330 1.00 25.22 211 THR A N 1
ATOM 1623 C CA . THR A 1 211 ? 0.103 37.099 4.435 1.00 23.69 211 THR A CA 1
ATOM 1624 C C . THR A 1 211 ? -1.100 37.095 5.385 1.00 23.19 211 THR A C 1
ATOM 1625 O O . THR A 1 211 ? -0.974 37.440 6.564 1.00 23.39 211 THR A O 1
ATOM 1629 N N . LEU A 1 212 ? -2.266 36.699 4.876 1.00 22.20 212 LEU A N 1
ATOM 1630 C CA . LEU A 1 212 ? -3.519 36.912 5.614 1.00 22.67 212 LEU A CA 1
ATOM 1631 C C . LEU A 1 212 ? -4.480 35.759 5.442 1.00 21.52 212 LEU A C 1
ATOM 1632 O O . LEU A 1 212 ? -4.669 35.270 4.330 1.00 21.68 212 LEU A O 1
ATOM 1637 N N . GLY A 1 213 ? -5.070 35.342 6.557 1.00 21.50 213 GLY A N 1
ATOM 1638 C CA . GLY A 1 213 ? -6.180 34.404 6.547 1.00 21.52 213 GLY A CA 1
ATOM 1639 C C . GLY A 1 213 ? -5.732 32.973 6.745 1.00 21.02 213 GLY A C 1
ATOM 1640 O O . GLY A 1 213 ? -4.851 32.691 7.546 1.00 20.14 213 GLY A O 1
ATOM 1641 N N . ILE A 1 214 ? -6.350 32.068 6.004 1.00 20.75 214 ILE A N 1
ATOM 1642 C CA . ILE A 1 214 ? -6.094 30.643 6.149 1.00 20.90 214 ILE A CA 1
ATOM 1643 C C . ILE A 1 214 ? -4.612 30.316 6.013 1.00 20.27 214 ILE A C 1
ATOM 1644 O O . ILE A 1 214 ? -4.115 29.416 6.685 1.00 18.78 214 ILE A O 1
ATOM 1649 N N . ALA A 1 215 ? -3.889 31.093 5.210 1.00 20.03 215 ALA A N 1
ATOM 1650 C CA . ALA A 1 215 ? -2.461 30.841 5.042 1.00 19.14 215 ALA A CA 1
ATOM 1651 C C . ALA A 1 215 ? -1.700 31.032 6.361 1.00 18.79 215 ALA A C 1
ATOM 1652 O O . ALA A 1 215 ? -0.742 30.323 6.644 1.00 18.43 215 ALA A O 1
ATOM 1654 N N . GLU A 1 216 ? -2.135 31.984 7.176 1.00 18.61 216 GLU A N 1
ATOM 1655 C CA . GLU A 1 216 ? -1.502 32.161 8.493 1.00 18.74 216 GLU A CA 1
ATOM 1656 C C . GLU A 1 216 ? -1.755 30.948 9.368 1.00 18.51 216 GLU A C 1
ATOM 1657 O O . GLU A 1 216 ? -0.908 30.570 10.168 1.00 17.60 216 GLU A O 1
ATOM 1663 N N . ASP A 1 217 ? -2.935 30.351 9.229 1.00 18.96 217 ASP A N 1
ATOM 1664 C CA . ASP A 1 217 ? -3.251 29.174 10.018 1.00 19.41 217 ASP A CA 1
ATOM 1665 C C . ASP A 1 217 ? -2.395 27.982 9.578 1.00 19.46 217 ASP A C 1
ATOM 1666 O O . ASP A 1 217 ? -1.908 27.219 10.436 1.00 19.24 217 ASP A O 1
ATOM 1671 N N . VAL A 1 218 ? -2.213 27.809 8.259 1.00 19.68 218 VAL A N 1
ATOM 1672 C CA . VAL A 1 218 ? -1.376 26.677 7.782 1.00 19.80 218 VAL A CA 1
ATOM 1673 C C . VAL A 1 218 ? 0.044 26.794 8.360 1.00 19.40 218 VAL A C 1
ATOM 1674 O O . VAL A 1 218 ? 0.617 25.827 8.867 1.00 16.75 218 VAL A O 1
ATOM 1678 N N . ALA A 1 219 ? 0.595 27.996 8.272 1.00 19.10 219 ALA A N 1
ATOM 1679 C CA . ALA A 1 219 ? 1.955 28.242 8.734 1.00 19.60 219 ALA A CA 1
ATOM 1680 C C . ALA A 1 219 ? 2.044 28.068 10.248 1.00 19.61 219 ALA A C 1
ATOM 1681 O O . ALA A 1 219 ? 2.966 27.431 10.748 1.00 18.95 219 ALA A O 1
ATOM 1683 N N . TYR A 1 220 ? 1.082 28.642 10.983 1.00 18.47 220 TYR A N 1
ATOM 1684 C CA . TYR A 1 220 ? 1.045 28.479 12.434 1.00 18.48 220 TYR A CA 1
ATOM 1685 C C . TYR A 1 220 ? 1.032 26.991 12.825 1.00 18.21 220 TYR A C 1
ATOM 1686 O O . TYR A 1 220 ? 1.757 26.554 13.736 1.00 17.29 220 TYR A O 1
ATOM 1695 N N . CYS A 1 221 ? 0.196 26.216 12.145 1.00 17.69 221 CYS A N 1
ATOM 1696 C CA . CYS A 1 221 ? 0.037 24.805 12.538 1.00 17.98 221 CYS A CA 1
ATOM 1697 C C . CYS A 1 221 ? 1.288 23.992 12.186 1.00 18.48 221 CYS A C 1
ATOM 1698 O O . CYS A 1 221 ? 1.741 23.145 12.979 1.00 19.58 221 CYS A O 1
ATOM 1701 N N . LEU A 1 222 ? 1.863 24.258 11.022 1.00 18.30 222 LEU A N 1
ATOM 1702 C CA . LEU A 1 222 ? 3.037 23.485 10.604 1.00 19.83 222 LEU A CA 1
ATOM 1703 C C . LEU A 1 222 ? 4.257 23.861 11.452 1.00 20.56 222 LEU A C 1
ATOM 1704 O O . LEU A 1 222 ? 5.123 23.013 11.768 1.00 21.05 222 LEU A O 1
ATOM 1709 N N . LYS A 1 223 ? 4.296 25.134 11.832 1.00 21.27 223 LYS A N 1
ATOM 1710 C CA . LYS A 1 223 ? 5.275 25.606 12.803 1.00 22.90 223 LYS A CA 1
ATOM 1711 C C . LYS A 1 223 ? 5.132 24.917 14.167 1.00 23.11 223 LYS A C 1
ATOM 1712 O O . LYS A 1 223 ? 6.122 24.404 14.701 1.00 23.08 223 LYS A O 1
ATOM 1718 N N . ASN A 1 224 ? 3.917 24.878 14.717 1.00 23.55 224 ASN A N 1
ATOM 1719 C CA . ASN A 1 224 ? 3.692 24.310 16.052 1.00 24.22 224 ASN A CA 1
ATOM 1720 C C . ASN A 1 224 ? 3.890 22.804 16.049 1.00 23.88 224 ASN A C 1
ATOM 1721 O O . ASN A 1 224 ? 4.303 22.231 17.055 1.00 23.32 224 ASN A O 1
ATOM 1726 N N . LEU A 1 225 ? 3.606 22.182 14.908 1.00 23.93 225 LEU A N 1
ATOM 1727 C CA . LEU A 1 225 ? 3.867 20.770 14.705 1.00 24.61 225 LEU A CA 1
ATOM 1728 C C . LEU A 1 225 ? 5.369 20.483 14.546 1.00 24.88 225 LEU A C 1
ATOM 1729 O O . LEU A 1 225 ? 5.767 19.326 14.534 1.00 25.39 225 LEU A O 1
ATOM 1734 N N . LYS A 1 226 ? 6.189 21.529 14.472 1.00 26.31 226 LYS A N 1
ATOM 1735 C CA . LYS A 1 226 ? 7.657 21.394 14.275 1.00 26.95 226 LYS A CA 1
ATOM 1736 C C . LYS A 1 226 ? 7.989 20.724 12.923 1.00 26.55 226 LYS A C 1
ATOM 1737 O O . LYS A 1 226 ? 9.013 20.045 12.775 1.00 26.47 226 LYS A O 1
ATOM 1743 N N . ARG A 1 227 ? 7.103 20.893 11.945 1.00 24.94 227 ARG A N 1
ATOM 1744 C CA . ARG A 1 227 ? 7.334 20.347 10.608 1.00 23.81 227 ARG A CA 1
ATOM 1745 C C . ARG A 1 227 ? 7.982 21.400 9.712 1.00 23.60 227 ARG A C 1
ATOM 1746 O O . ARG A 1 227 ? 8.806 21.083 8.835 1.00 24.52 227 ARG A O 1
ATOM 1754 N N . ALA A 1 228 ? 7.624 22.661 9.909 1.00 23.32 228 ALA A N 1
ATOM 1755 C CA . ALA A 1 228 ? 8.112 23.718 9.038 1.00 23.19 228 ALA A CA 1
ATOM 1756 C C . ALA A 1 228 ? 8.858 24.820 9.771 1.00 23.39 228 ALA A C 1
ATOM 1757 O O . ALA A 1 228 ? 8.498 25.189 10.891 1.00 23.62 228 ALA A O 1
ATOM 1759 N N . THR A 1 229 ? 9.848 25.378 9.090 1.00 23.21 229 THR A N 1
ATOM 1760 C CA . THR A 1 229 ? 10.511 26.593 9.523 1.00 23.93 229 THR A CA 1
ATOM 1761 C C . THR A 1 229 ? 9.862 27.773 8.827 1.00 22.98 229 THR A C 1
ATOM 1762 O O . THR A 1 229 ? 9.713 27.757 7.614 1.00 24.18 229 THR A O 1
ATOM 1766 N N . ILE A 1 230 ? 9.521 28.817 9.575 1.00 22.39 230 ILE A N 1
ATOM 1767 C CA . ILE A 1 230 ? 8.912 29.995 8.992 1.00 22.36 230 ILE A CA 1
ATOM 1768 C C . ILE A 1 230 ? 9.964 31.083 8.776 1.00 22.55 230 ILE A C 1
ATOM 1769 O O . ILE A 1 230 ? 10.667 31.451 9.710 1.00 22.63 230 ILE A O 1
ATOM 1774 N N . VAL A 1 231 ? 10.063 31.568 7.544 1.00 23.76 231 VAL A N 1
ATOM 1775 C CA . VAL A 1 231 ? 11.066 32.570 7.137 1.00 24.10 231 VAL A CA 1
ATOM 1776 C C . VAL A 1 231 ? 10.374 33.769 6.547 1.00 24.64 231 VAL A C 1
ATOM 1777 O O . VAL A 1 231 ? 9.634 33.657 5.562 1.00 25.72 231 VAL A O 1
ATOM 1781 N N . GLY A 1 232 ? 10.591 34.921 7.159 1.00 24.73 232 GLY A N 1
ATOM 1782 C CA . GLY A 1 232 ? 10.118 36.173 6.599 1.00 24.97 232 GLY A CA 1
ATOM 1783 C C . GLY A 1 232 ? 9.702 37.150 7.677 1.00 25.51 232 GLY A C 1
ATOM 1784 O O . GLY A 1 232 ? 10.395 37.337 8.671 1.00 25.73 232 GLY A O 1
ATOM 1785 N N . GLU A 1 233 ? 8.553 37.763 7.469 1.00 26.71 233 GLU A N 1
ATOM 1786 C CA . GLU A 1 233 ? 8.005 38.743 8.399 1.00 27.87 233 GLU A CA 1
ATOM 1787 C C . GLU A 1 233 ? 6.817 38.138 9.128 1.00 27.31 233 GLU A C 1
ATOM 1788 O O . GLU A 1 233 ? 6.176 37.191 8.632 1.00 26.52 233 GLU A O 1
ATOM 1794 N N . ASN A 1 234 ? 6.529 38.700 10.297 1.00 26.77 234 ASN A N 1
ATOM 1795 C CA . ASN A 1 234 ? 5.279 38.412 10.999 1.00 26.44 234 ASN A CA 1
ATOM 1796 C C . ASN A 1 234 ? 4.089 38.653 10.068 1.00 26.01 234 ASN A C 1
ATOM 1797 O O . ASN A 1 234 ? 4.005 39.698 9.416 1.00 26.13 234 ASN A O 1
ATOM 1802 N N . THR A 1 235 ? 3.174 37.677 9.991 1.00 25.17 235 THR A N 1
ATOM 1803 C CA . THR A 1 235 ? 2.004 37.775 9.114 1.00 24.54 235 THR A CA 1
ATOM 1804 C C . THR A 1 235 ? 0.992 38.832 9.611 1.00 24.86 235 THR A C 1
ATOM 1805 O O . THR A 1 235 ? 1.137 39.359 10.706 1.00 25.12 235 THR A O 1
ATOM 1809 N N . ALA A 1 236 ? -0.019 39.111 8.794 1.00 24.65 236 ALA A N 1
ATOM 1810 C CA . ALA A 1 236 ? -0.950 40.237 8.988 1.00 25.19 236 ALA A CA 1
ATOM 1811 C C . ALA A 1 236 ? -1.817 40.163 10.243 1.00 26.02 236 ALA A C 1
ATOM 1812 O O . ALA A 1 236 ? -2.133 41.204 10.853 1.00 26.76 236 ALA A O 1
ATOM 1814 N N . GLY A 1 237 ? -2.196 38.948 10.648 1.00 25.77 237 GLY A N 1
ATOM 1815 C CA . GLY A 1 237 ? -3.036 38.790 11.851 1.00 24.88 237 GLY A CA 1
ATOM 1816 C C . GLY A 1 237 ? -4.508 38.961 11.554 1.00 25.03 237 GLY A C 1
ATOM 1817 O O . GLY A 1 237 ? -5.169 39.852 12.113 1.00 25.02 237 GLY A O 1
ATOM 1818 N N . GLY A 1 238 ? -5.037 38.116 10.673 1.00 23.75 238 GLY A N 1
ATOM 1819 C CA . GLY A 1 238 ? -6.458 38.192 10.322 1.00 23.75 238 GLY A CA 1
ATOM 1820 C C . GLY A 1 238 ? -7.366 37.524 11.338 1.00 23.53 238 GLY A C 1
ATOM 1821 O O . GLY A 1 238 ? -7.003 37.348 12.484 1.00 23.50 238 GLY A O 1
ATOM 1822 N N . THR A 1 239 ? -8.556 37.148 10.891 1.00 23.60 239 THR A N 1
ATOM 1823 C CA . THR A 1 239 ? -9.584 36.595 11.773 1.00 23.51 239 THR A CA 1
ATOM 1824 C C . THR A 1 239 ? -10.256 35.519 10.947 1.00 23.10 239 THR A C 1
ATOM 1825 O O . THR A 1 239 ? -10.439 35.730 9.738 1.00 23.13 239 THR A O 1
ATOM 1829 N N . VAL A 1 240 ? -10.554 34.351 11.527 1.00 23.11 240 VAL A N 1
ATOM 1830 C CA . VAL A 1 240 ? -11.149 33.304 10.677 1.00 24.61 240 VAL A CA 1
ATOM 1831 C C . VAL A 1 240 ? -12.454 33.741 9.974 1.00 24.78 240 VAL A C 1
ATOM 1832 O O . VAL A 1 240 ? -12.658 33.396 8.815 1.00 23.72 240 VAL A O 1
ATOM 1836 N N . LYS A 1 241 ? -13.313 34.483 10.674 1.00 25.07 241 LYS A N 1
ATOM 1837 C CA . LYS A 1 241 ? -14.527 35.040 10.036 1.00 26.02 241 LYS A CA 1
ATOM 1838 C C . LYS A 1 241 ? -15.032 36.265 10.781 1.00 26.60 241 LYS A C 1
ATOM 1839 O O . LYS A 1 241 ? -15.260 36.224 11.997 1.00 24.50 241 LYS A O 1
ATOM 1853 N N . SER A 1 243 ? -18.255 39.058 10.361 1.00 31.25 243 SER A N 1
ATOM 1854 C CA . SER A 1 243 ? -19.539 39.250 9.719 1.00 33.61 243 SER A CA 1
ATOM 1855 C C . SER A 1 243 ? -19.985 40.713 9.917 1.00 33.85 243 SER A C 1
ATOM 1856 O O . SER A 1 243 ? -19.797 41.295 10.990 1.00 34.36 243 SER A O 1
ATOM 1859 N N . LYS A 1 244 ? -20.505 41.314 8.851 1.00 34.70 244 LYS A N 1
ATOM 1860 C CA . LYS A 1 244 ? -21.016 42.680 8.874 1.00 35.29 244 LYS A CA 1
ATOM 1861 C C . LYS A 1 244 ? -22.531 42.574 8.787 1.00 35.86 244 LYS A C 1
ATOM 1862 O O . LYS A 1 244 ? -23.064 42.187 7.749 1.00 36.04 244 LYS A O 1
ATOM 1876 N N . LYS A 1 246 ? -26.527 43.803 9.315 1.00 36.93 246 LYS A N 1
ATOM 1877 C CA . LYS A 1 246 ? -27.553 44.852 9.318 1.00 37.44 246 LYS A CA 1
ATOM 1878 C C . LYS A 1 246 ? -28.419 44.790 10.577 1.00 37.07 246 LYS A C 1
ATOM 1879 O O . LYS A 1 246 ? -28.810 43.707 11.031 1.00 37.21 246 LYS A O 1
ATOM 1885 N N . VAL A 1 247 ? -28.690 45.957 11.150 1.00 36.66 247 VAL A N 1
ATOM 1886 C CA . VAL A 1 247 ? -29.554 46.064 12.317 1.00 36.68 247 VAL A CA 1
ATOM 1887 C C . VAL A 1 247 ? -31.003 46.297 11.843 1.00 37.67 247 VAL A C 1
ATOM 1888 O O . VAL A 1 247 ? -31.342 47.372 11.351 1.00 36.85 247 VAL A O 1
ATOM 1892 N N . GLY A 1 248 ? -31.838 45.269 11.966 1.00 38.80 248 GLY A N 1
ATOM 1893 C CA . GLY A 1 248 ? -33.239 45.324 11.483 1.00 40.52 248 GLY A CA 1
ATOM 1894 C C . GLY A 1 248 ? -33.376 45.937 10.100 1.00 41.54 248 GLY A C 1
ATOM 1895 O O . GLY A 1 248 ? -32.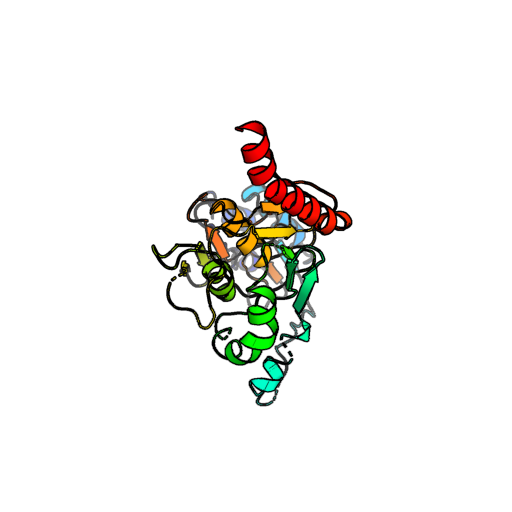605 45.623 9.186 1.00 41.79 248 GLY A O 1
ATOM 1896 N N . ASP A 1 249 ? -34.339 46.849 9.959 1.00 42.55 249 ASP A N 1
ATOM 1897 C CA . ASP A 1 249 ? -34.585 47.539 8.694 1.00 43.11 249 ASP A CA 1
ATOM 1898 C C . ASP A 1 249 ? -33.867 48.881 8.626 1.00 42.88 249 ASP A C 1
ATOM 1899 O O . ASP A 1 249 ? -34.171 49.701 7.757 1.00 43.03 249 ASP A O 1
ATOM 1904 N N . THR A 1 250 ? -32.895 49.073 9.524 1.00 41.93 250 THR A N 1
ATOM 1905 C CA . THR A 1 250 ? -32.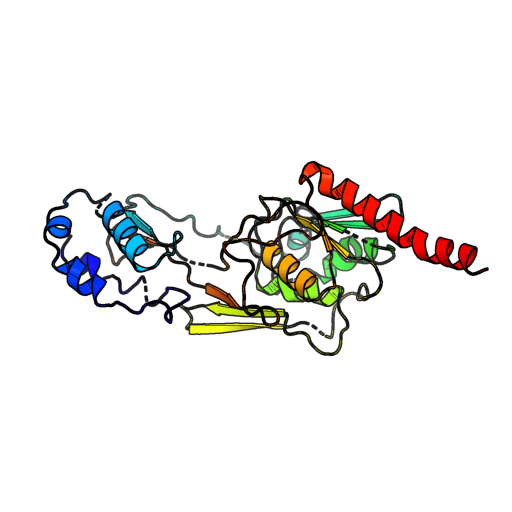138 50.317 9.637 1.00 40.92 250 THR A CA 1
ATOM 1906 C C . THR A 1 250 ? -30.873 50.296 8.760 1.00 39.75 250 THR A C 1
ATOM 1907 O O . THR A 1 250 ? -30.506 49.245 8.231 1.00 39.71 250 THR A O 1
ATOM 1911 N N . ASP A 1 251 ? -30.214 51.449 8.607 1.00 38.08 251 ASP A N 1
ATOM 1912 C CA . ASP A 1 251 ? -28.941 51.518 7.879 1.00 36.57 251 ASP A CA 1
ATOM 1913 C C . ASP A 1 251 ? -27.701 51.362 8.786 1.00 34.94 251 ASP A C 1
ATOM 1914 O O . ASP A 1 251 ? -26.574 51.674 8.382 1.00 33.42 251 ASP A O 1
ATOM 1919 N N . PHE A 1 252 ? -27.914 50.879 10.006 1.00 33.16 252 PHE A N 1
ATOM 1920 C CA . PHE A 1 252 ? -26.811 50.619 10.907 1.00 32.68 252 PHE A CA 1
ATOM 1921 C C . PHE A 1 252 ? -26.359 49.180 10.734 1.00 32.29 252 PHE A C 1
ATOM 1922 O O . PHE A 1 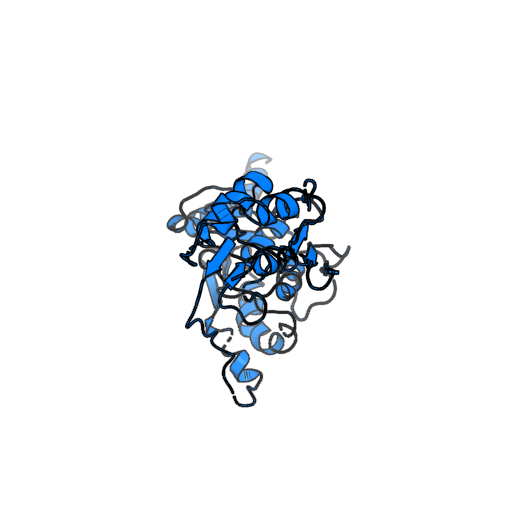252 ? -27.188 48.297 10.466 1.00 32.80 252 PHE A O 1
ATOM 1930 N N . TYR A 1 253 ? -25.044 48.971 10.848 1.00 31.93 253 TYR A N 1
ATOM 1931 C CA . TYR A 1 253 ? -24.425 47.648 10.720 1.00 32.15 253 TYR A CA 1
ATOM 1932 C C . TYR A 1 253 ? -23.496 47.367 11.893 1.00 31.22 253 TYR A C 1
ATOM 1933 O O . TYR A 1 253 ? -22.786 48.253 12.355 1.00 30.90 253 TYR A O 1
ATOM 1942 N N . VAL A 1 254 ? -23.526 46.127 12.363 1.00 30.50 254 VAL A N 1
ATOM 1943 C CA . VAL A 1 254 ? -22.650 45.674 13.434 1.00 29.78 254 VAL A CA 1
ATOM 1944 C C . VAL A 1 254 ? -21.618 44.743 12.803 1.00 29.44 254 VAL A C 1
ATOM 1945 O O . VAL A 1 254 ? -21.966 43.761 12.160 1.00 29.01 254 VAL A O 1
ATOM 1949 N N . THR A 1 255 ? -20.347 45.088 12.970 1.00 28.71 255 THR A N 1
ATOM 1950 C CA . THR A 1 255 ? -19.257 44.259 12.458 1.00 28.73 255 THR A CA 1
ATOM 1951 C C . THR A 1 255 ? -18.579 43.557 13.634 1.00 27.51 255 THR A C 1
ATOM 1952 O O . THR A 1 255 ? -18.148 44.195 14.598 1.00 26.93 255 THR A O 1
ATOM 1956 N N . VAL A 1 256 ? -18.531 42.231 13.553 1.00 27.34 256 VAL A N 1
ATOM 1957 C CA . VAL A 1 256 ? -18.195 41.386 14.683 1.00 26.37 256 VAL A CA 1
ATOM 1958 C C . VAL A 1 256 ? -17.381 40.170 14.214 1.00 25.43 256 VAL A C 1
ATOM 1959 O O . VAL A 1 256 ? -17.723 39.528 13.223 1.00 24.70 256 VAL A O 1
ATOM 1963 N N . PRO A 1 257 ? -16.284 39.865 14.920 1.00 24.65 257 PRO A N 1
ATOM 1964 C CA . PRO A 1 257 ? -15.663 38.545 14.682 1.00 24.18 257 PRO A CA 1
ATOM 1965 C C . PRO A 1 257 ? -16.604 37.445 15.193 1.00 23.51 257 PRO A C 1
ATOM 1966 O O . PRO A 1 257 ? -16.996 37.449 16.357 1.00 23.15 257 PRO A O 1
ATOM 1970 N N . VAL A 1 258 ? -16.979 36.513 14.323 1.00 23.28 258 VAL A N 1
ATOM 1971 C CA . VAL A 1 258 ? -17.955 35.481 14.693 1.00 23.42 258 VAL A CA 1
ATOM 1972 C C . VAL A 1 258 ? -17.359 34.077 14.807 1.00 23.58 258 VAL A C 1
ATOM 1973 O O . VAL A 1 258 ? -18.028 33.137 15.237 1.00 23.47 258 VAL A O 1
ATOM 1977 N N . ALA A 1 259 ? -16.111 33.932 14.381 1.00 22.80 259 ALA A N 1
ATOM 1978 C CA . ALA A 1 259 ? -15.452 32.632 14.482 1.00 22.19 259 ALA A CA 1
ATOM 1979 C C . ALA A 1 259 ? -13.999 32.827 14.848 1.00 21.85 259 ALA A C 1
ATOM 1980 O O . ALA A 1 259 ? -13.435 33.890 14.577 1.00 22.72 259 ALA A O 1
ATOM 1982 N N . LYS A 1 260 ? -13.393 31.795 15.435 1.00 21.27 260 LYS A N 1
ATOM 1983 C CA . LYS A 1 260 ? -12.009 31.866 15.890 1.00 21.60 260 LYS A CA 1
ATOM 1984 C C . LYS A 1 260 ? -11.374 30.481 15.879 1.00 21.52 260 LYS A C 1
ATOM 1985 O O . LYS A 1 260 ? -12.083 29.465 15.930 1.00 21.08 260 LYS A O 1
ATOM 1991 N N . SER A 1 261 ? -10.039 30.455 15.821 1.00 20.94 261 SER A N 1
ATOM 1992 C CA . SER A 1 261 ? -9.258 29.238 15.957 1.00 20.35 261 SER A CA 1
ATOM 1993 C C . SER A 1 261 ? -8.824 29.086 17.395 1.00 20.60 261 SER A C 1
ATOM 1994 O O . SER A 1 261 ? -8.461 30.060 18.056 1.00 19.67 261 SER A O 1
ATOM 1997 N N . ILE A 1 262 ? -8.843 27.850 17.865 1.00 20.76 262 ILE A N 1
ATOM 1998 C CA . ILE A 1 262 ? -8.374 27.516 19.195 1.00 21.41 262 ILE A CA 1
ATOM 1999 C C . ILE A 1 262 ? -7.408 26.369 18.928 1.00 20.71 262 ILE A C 1
ATOM 2000 O O . ILE A 1 262 ? -7.815 25.234 18.732 1.00 20.46 262 ILE A O 1
ATOM 2005 N N . ASN A 1 263 ? -6.125 26.689 18.873 1.00 20.52 263 ASN A N 1
ATOM 2006 C CA . ASN A 1 263 ? -5.135 25.719 18.408 1.00 19.59 263 ASN A CA 1
ATOM 2007 C C . ASN A 1 263 ? -4.978 24.574 19.410 1.00 20.10 263 ASN A C 1
ATOM 2008 O O . ASN A 1 263 ? -4.788 24.826 20.596 1.00 19.38 263 ASN A O 1
ATOM 2013 N N . PRO A 1 264 ? -5.065 23.316 18.930 1.00 20.55 264 PRO A N 1
ATOM 2014 C CA . PRO A 1 264 ? -4.963 22.122 19.766 1.00 21.62 264 PRO A CA 1
ATOM 2015 C C . PRO A 1 264 ? -3.614 21.932 20.506 1.00 22.65 264 PRO A C 1
ATOM 2016 O O . PRO A 1 264 ? -3.562 21.218 21.517 1.00 22.79 264 PRO A O 1
ATOM 2020 N N . ILE A 1 265 ? -2.558 22.568 20.010 1.00 22.79 265 ILE A N 1
ATOM 2021 C CA . ILE A 1 265 ? -1.234 22.482 20.650 1.00 22.92 265 ILE A CA 1
ATOM 2022 C C . ILE A 1 265 ? -1.024 23.673 21.576 1.00 23.00 265 ILE A C 1
ATOM 2023 O O . ILE A 1 265 ? -0.764 23.473 22.778 1.00 24.45 265 ILE A O 1
ATOM 2028 N N . THR A 1 266 ? -1.150 24.899 21.056 1.00 22.54 266 THR A N 1
ATOM 2029 C CA . THR A 1 266 ? -0.805 26.086 21.862 1.00 23.29 266 THR A CA 1
ATOM 2030 C C . THR A 1 266 ? -1.953 26.589 22.749 1.00 23.24 266 THR A C 1
ATOM 2031 O O . THR A 1 266 ? -1.720 27.224 23.779 1.00 23.32 266 THR A O 1
ATOM 2035 N N . GLY A 1 267 ? -3.184 26.342 22.317 1.00 22.88 267 GLY A N 1
ATOM 2036 C CA . GLY A 1 267 ? -4.371 26.855 22.982 1.00 23.60 267 GLY A CA 1
ATOM 2037 C C . GLY A 1 267 ? -4.646 28.259 22.512 1.00 24.85 267 GLY A C 1
ATOM 2038 O O . GLY A 1 267 ? -5.546 28.904 22.986 1.00 24.07 267 GLY A O 1
ATOM 2039 N N . LYS A 1 268 ? -3.831 28.743 21.580 1.00 24.86 268 LYS A N 1
ATOM 2040 C CA . LYS A 1 268 ? -3.917 30.112 21.154 1.00 25.36 268 LYS A CA 1
ATOM 2041 C C . LYS A 1 268 ? -4.315 30.116 19.679 1.00 24.67 268 LYS A C 1
ATOM 2042 O O . LYS A 1 268 ? -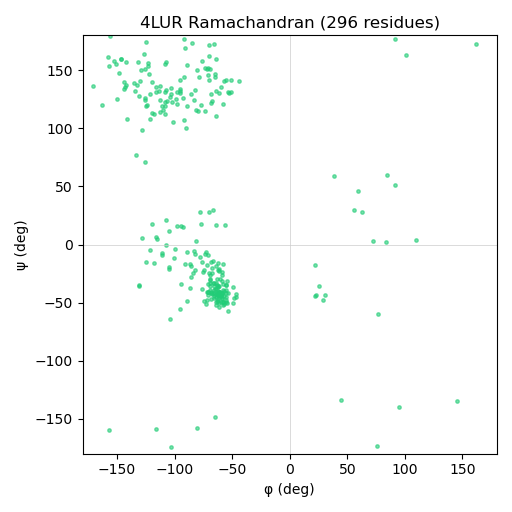4.848 29.130 19.138 1.00 25.11 268 LYS A O 1
ATOM 2048 N N . SER A 1 269 ? -4.031 31.215 19.018 1.00 23.43 269 SER A N 1
ATOM 2049 C CA . SER A 1 269 ? -4.408 31.344 17.636 1.00 23.43 269 SER A CA 1
ATOM 2050 C C . SER A 1 269 ? -3.374 32.171 16.895 1.00 22.78 269 SER A C 1
ATOM 2051 O O . SER A 1 269 ? -2.612 32.944 17.486 1.00 22.87 269 SER A O 1
ATOM 2054 N N . TRP A 1 270 ? -3.380 32.000 15.590 1.00 22.01 270 TRP A N 1
ATOM 2055 C CA . TRP A 1 270 ? -2.660 32.857 14.669 1.00 21.67 270 TRP A CA 1
ATOM 2056 C C . TRP A 1 270 ? -3.316 34.229 14.545 1.00 21.65 270 TRP A C 1
ATOM 2057 O O . TRP A 1 270 ? -2.684 35.172 14.069 1.00 21.44 270 TRP A O 1
ATOM 2068 N N . GLU A 1 271 ? -4.577 34.345 14.965 1.00 21.28 271 GLU A N 1
ATOM 2069 C CA . GLU A 1 271 ? -5.372 35.523 14.654 1.00 21.97 271 GLU A CA 1
ATOM 2070 C C . GLU A 1 271 ? -4.900 36.744 15.441 1.00 22.59 271 GLU A C 1
ATOM 2071 O O . GLU A 1 271 ? -4.380 36.602 16.533 1.00 22.34 271 GLU A O 1
ATOM 2077 N N . ILE A 1 272 ? -5.094 37.923 14.855 1.00 23.53 272 ILE A N 1
ATOM 2078 C CA . ILE A 1 272 ? -4.848 39.228 15.494 1.00 25.68 272 ILE A CA 1
ATOM 2079 C C . ILE A 1 272 ? -3.366 39.561 15.554 1.00 25.94 272 ILE A C 1
ATOM 2080 O O . ILE A 1 272 ? -2.930 40.562 14.987 1.00 27.20 272 ILE A O 1
ATOM 2085 N N . ASN A 1 273 ? -2.593 38.725 16.218 1.00 26.65 273 ASN A N 1
ATOM 2086 C CA . ASN A 1 273 ? -1.155 38.962 16.300 1.00 28.15 273 ASN A CA 1
ATOM 2087 C C . ASN A 1 273 ? -0.368 38.390 15.103 1.00 27.48 273 ASN A C 1
ATOM 2088 O O . ASN A 1 273 ? 0.768 38.785 14.837 1.00 27.01 273 ASN A O 1
ATOM 2093 N N . GLY A 1 274 ? -0.982 37.465 14.373 1.00 26.65 274 GLY A N 1
ATOM 2094 C CA . GLY A 1 274 ? -0.293 36.826 13.271 1.00 24.81 274 GLY A CA 1
ATOM 2095 C C . GLY A 1 274 ? 0.716 35.801 13.746 1.00 24.58 274 GLY A C 1
ATOM 2096 O O . GLY A 1 274 ? 0.801 35.497 14.945 1.00 24.87 274 GLY A O 1
ATOM 2097 N N . VAL A 1 275 ? 1.489 35.275 12.804 1.00 23.28 275 VAL A N 1
ATOM 2098 C CA . VAL A 1 275 ? 2.464 34.249 13.104 1.00 23.35 275 VAL A CA 1
ATOM 2099 C C . VAL A 1 275 ? 3.866 34.835 13.007 1.00 23.95 275 VAL A C 1
ATOM 2100 O O . VAL A 1 275 ? 4.156 35.492 12.031 1.00 23.66 275 VAL A O 1
ATOM 2104 N N . ALA A 1 276 ? 4.688 34.589 14.030 1.00 24.46 276 ALA A N 1
ATOM 2105 C CA . ALA A 1 276 ? 6.085 35.039 14.103 1.00 25.22 276 ALA A CA 1
ATOM 2106 C C . ALA A 1 276 ? 7.024 34.104 13.345 1.00 26.29 276 ALA A C 1
ATOM 2107 O O . ALA A 1 276 ? 6.961 32.874 13.513 1.00 26.17 276 ALA A O 1
ATOM 2109 N N . PRO A 1 277 ? 7.915 34.680 12.523 1.00 27.44 277 PRO A N 1
ATOM 2110 C CA . PRO A 1 277 ? 8.846 33.835 11.786 1.00 28.26 277 PRO A CA 1
ATOM 2111 C C . PRO A 1 277 ? 9.878 33.195 12.734 1.00 28.46 277 PRO A C 1
ATOM 2112 O O . PRO A 1 277 ? 10.166 33.740 13.795 1.00 28.48 277 PRO A O 1
ATOM 2116 N N . ASP A 1 278 ? 10.377 32.024 12.383 1.00 29.21 278 ASP A N 1
ATOM 2117 C CA . ASP A 1 278 ? 11.541 31.449 13.060 1.00 30.28 278 ASP A CA 1
ATOM 2118 C C . ASP A 1 278 ? 12.786 32.246 12.664 1.00 30.61 278 ASP A C 1
ATOM 2119 O O . ASP A 1 278 ? 13.644 32.512 13.492 1.00 31.00 278 ASP A O 1
ATOM 2124 N N . VAL A 1 279 ? 12.875 32.607 11.392 1.00 31.45 279 VAL A N 1
ATOM 2125 C CA . VAL A 1 279 ? 13.960 33.454 10.889 1.00 32.74 279 VAL A CA 1
ATOM 2126 C C . VAL A 1 279 ? 13.397 34.747 10.350 1.00 33.08 279 VAL A C 1
ATOM 2127 O O . VAL A 1 279 ? 12.708 34.773 9.345 1.00 33.20 279 VAL A O 1
ATOM 2131 N N . ASP A 1 280 ? 13.695 35.833 11.034 1.00 34.45 280 ASP A N 1
ATOM 2132 C CA . ASP A 1 280 ? 13.121 37.109 10.690 1.00 36.10 280 ASP A CA 1
ATOM 2133 C C . ASP A 1 280 ? 14.015 37.804 9.676 1.00 36.91 280 ASP A C 1
ATOM 2134 O O . ASP A 1 280 ? 15.183 38.063 9.963 1.00 37.06 280 ASP A O 1
ATOM 2139 N N . VAL A 1 281 ? 13.453 38.079 8.497 1.00 36.92 281 VAL A N 1
ATOM 2140 C CA . VAL A 1 281 ? 14.115 38.788 7.394 1.00 37.86 281 VAL A CA 1
ATOM 2141 C C . VAL A 1 281 ? 13.044 39.524 6.599 1.00 37.96 281 VAL A C 1
ATOM 2142 O O . VAL A 1 281 ? 11.871 39.118 6.610 1.00 37.86 281 VAL A O 1
ATOM 2146 N N . ALA A 1 282 ? 13.441 40.598 5.912 1.00 37.65 282 ALA A N 1
ATOM 2147 C CA . ALA A 1 282 ? 12.581 41.284 4.952 1.00 37.36 282 ALA A CA 1
ATOM 2148 C C . ALA A 1 282 ? 11.993 40.281 3.950 1.00 37.20 282 ALA A C 1
ATOM 2149 O O . ALA A 1 282 ? 12.670 39.327 3.537 1.00 36.12 282 ALA A O 1
ATOM 2151 N N . ALA A 1 283 ? 10.731 40.501 3.583 1.00 37.34 283 ALA A N 1
ATOM 2152 C CA . ALA A 1 283 ? 9.975 39.552 2.762 1.00 37.32 283 ALA A CA 1
ATOM 2153 C C . ALA A 1 283 ? 10.638 39.349 1.406 1.00 37.47 283 ALA A C 1
ATOM 2154 O O . ALA A 1 283 ? 10.730 38.217 0.923 1.00 37.05 283 ALA A O 1
ATOM 2156 N N . GLU A 1 284 ? 11.127 40.440 0.811 1.00 37.75 284 GLU A N 1
ATOM 2157 C CA . GLU A 1 284 ? 11.875 40.373 -0.451 1.00 38.38 284 GLU A CA 1
ATOM 2158 C C . GLU A 1 284 ? 13.142 39.506 -0.400 1.00 37.37 284 GLU A C 1
ATOM 2159 O O . GLU A 1 284 ? 13.596 39.019 -1.429 1.00 38.08 284 GLU A O 1
ATOM 2165 N N . ASP A 1 285 ? 13.693 39.315 0.792 1.00 36.38 285 ASP A N 1
ATOM 2166 C CA . ASP A 1 285 ? 14.895 38.514 0.987 1.00 35.72 285 ASP A CA 1
ATOM 2167 C C . ASP A 1 285 ? 14.582 37.108 1.477 1.00 34.39 285 ASP A C 1
ATOM 2168 O O . ASP A 1 285 ? 15.501 36.289 1.627 1.00 33.64 285 ASP A O 1
ATOM 2173 N N . ALA A 1 286 ? 13.300 36.828 1.738 1.00 31.92 286 ALA A N 1
ATOM 2174 C CA . ALA A 1 286 ? 12.928 35.567 2.386 1.00 30.58 286 ALA A CA 1
ATOM 2175 C C . ALA A 1 286 ? 13.311 34.338 1.571 1.00 29.26 286 ALA A C 1
ATOM 2176 O O . ALA A 1 286 ? 13.761 33.339 2.133 1.00 27.92 286 ALA A O 1
ATOM 2178 N N . LEU A 1 287 ? 13.119 34.411 0.253 1.00 28.85 287 LEU A N 1
ATOM 2179 C CA . LEU A 1 287 ? 13.434 33.269 -0.604 1.00 28.87 287 LEU A CA 1
ATOM 2180 C C . LEU A 1 287 ? 14.936 32.941 -0.585 1.00 29.01 287 LEU A C 1
ATOM 2181 O O . LEU A 1 287 ? 15.319 31.778 -0.474 1.00 28.46 287 LEU A O 1
ATOM 2186 N N . ASP A 1 288 ? 15.770 33.974 -0.691 1.00 30.31 288 ASP A N 1
ATOM 2187 C CA . ASP A 1 288 ? 17.237 33.802 -0.662 1.00 31.41 288 ASP A CA 1
ATOM 2188 C C . ASP A 1 288 ? 17.686 33.166 0.649 1.00 30.56 288 ASP A C 1
ATOM 2189 O O . ASP A 1 288 ? 18.500 32.233 0.648 1.00 31.04 288 ASP A O 1
ATOM 2194 N N . ALA A 1 289 ? 17.115 33.638 1.763 1.00 29.86 289 ALA A N 1
ATOM 2195 C CA . ALA A 1 289 ? 17.464 33.127 3.082 1.00 28.29 289 ALA A CA 1
ATOM 2196 C C . ALA A 1 289 ? 17.056 31.687 3.237 1.00 27.92 289 ALA A C 1
ATOM 2197 O O . ALA A 1 289 ? 17.802 30.909 3.813 1.00 27.22 289 ALA A O 1
ATOM 2199 N N . ALA A 1 290 ? 15.886 31.316 2.696 1.00 27.33 290 ALA A N 1
ATOM 2200 C CA . ALA A 1 290 ? 15.404 29.944 2.825 1.00 26.91 290 ALA A CA 1
ATOM 2201 C C . ALA A 1 290 ? 16.327 29.011 2.071 1.00 26.71 290 ALA A C 1
ATOM 2202 O O . ALA A 1 290 ? 16.688 27.951 2.567 1.00 27.10 290 ALA A O 1
ATOM 2204 N N . ILE A 1 291 ? 16.705 29.418 0.870 1.00 27.22 291 ILE A N 1
ATOM 2205 C CA . ILE A 1 291 ? 17.654 28.651 0.052 1.00 28.04 291 ILE A CA 1
ATOM 2206 C C . ILE A 1 291 ? 18.968 28.447 0.833 1.00 27.48 291 ILE A C 1
ATOM 2207 O O . ILE A 1 291 ? 19.440 27.327 0.981 1.00 27.12 291 ILE A O 1
ATOM 2212 N N . ALA A 1 292 ? 19.517 29.539 1.360 1.00 27.94 292 ALA A N 1
ATOM 2213 C CA . ALA A 1 292 ? 20.771 29.489 2.145 1.00 28.02 292 ALA A CA 1
ATOM 2214 C C . ALA A 1 292 ? 20.681 28.569 3.379 1.00 28.16 292 ALA A C 1
ATOM 2215 O O . ALA A 1 292 ? 21.601 27.789 3.662 1.00 28.19 292 ALA A O 1
ATOM 2217 N N . ILE A 1 293 ? 19.555 28.625 4.101 1.00 28.12 293 ILE A N 1
ATOM 2218 C CA . ILE A 1 293 ? 19.337 27.710 5.224 1.00 28.24 293 ILE A CA 1
ATOM 2219 C C . ILE A 1 293 ? 19.359 26.237 4.779 1.00 27.24 293 ILE A C 1
ATOM 2220 O O . ILE A 1 293 ? 20.037 25.414 5.372 1.00 27.12 293 ILE A O 1
ATOM 2225 N N . ILE A 1 294 ? 18.612 25.923 3.729 1.00 28.04 294 ILE A N 1
ATOM 2226 C CA . ILE A 1 294 ? 18.489 24.546 3.229 1.00 27.97 294 ILE A CA 1
ATOM 2227 C C . ILE A 1 294 ? 19.847 24.020 2.754 1.00 27.86 294 ILE A C 1
ATOM 2228 O O . ILE A 1 294 ? 20.242 22.890 3.051 1.00 27.78 294 ILE A O 1
ATOM 2233 N N . LYS A 1 295 ? 20.569 24.862 2.037 1.00 28.66 295 LYS A N 1
ATOM 2234 C CA . LYS A 1 295 ? 21.883 24.449 1.523 1.00 29.78 295 LYS A CA 1
ATOM 2235 C C . LYS A 1 295 ? 22.902 24.153 2.621 1.00 29.64 295 LYS A C 1
ATOM 2236 O O . LYS A 1 295 ? 23.594 23.140 2.565 1.00 29.19 295 LYS A O 1
ATOM 2242 N N . LEU A 1 296 ? 22.935 25.003 3.647 1.00 29.89 296 LEU A N 1
ATOM 2243 C CA . LEU A 1 296 ? 23.885 24.839 4.737 1.00 30.79 296 LEU A CA 1
ATOM 2244 C C . LEU A 1 296 ? 23.594 23.538 5.462 1.00 31.52 296 LEU A C 1
ATOM 2245 O O . LEU A 1 296 ? 24.503 22.735 5.676 1.00 31.61 296 LEU A O 1
ATOM 2250 N N . ARG A 1 297 ? 22.326 23.318 5.827 1.00 32.04 297 ARG A N 1
ATOM 2251 C CA . ARG A 1 297 ? 21.927 22.145 6.619 1.00 32.77 297 ARG A CA 1
ATOM 2252 C C . ARG A 1 297 ? 22.215 20.817 5.888 1.00 32.67 297 ARG A C 1
ATOM 2253 O O . ARG A 1 297 ? 22.550 19.829 6.520 1.00 33.06 297 ARG A O 1
ATOM 2261 N N . ALA A 1 298 ? 22.058 20.813 4.569 1.00 32.59 298 ALA A N 1
ATOM 2262 C CA . ALA A 1 298 ? 22.338 19.645 3.738 1.00 33.44 298 ALA A CA 1
ATOM 2263 C C . ALA A 1 298 ? 23.842 19.297 3.724 1.00 34.10 298 ALA A C 1
ATOM 2264 O O . ALA A 1 298 ? 24.188 18.126 3.655 1.00 34.68 298 ALA A O 1
ATOM 2266 N N . GLU A 1 299 ? 24.698 20.324 3.812 1.00 34.65 299 GLU A N 1
ATOM 2267 C CA . GLU A 1 299 ? 26.165 20.186 3.885 1.00 34.81 299 GLU A CA 1
ATOM 2268 C C . GLU A 1 299 ? 26.634 19.542 5.203 1.00 33.99 299 GLU A C 1
ATOM 2269 O O . GLU A 1 299 ? 27.706 18.945 5.266 1.00 33.79 299 GLU A O 1
ATOM 2275 N N . ILE A 1 300 ? 25.834 19.649 6.263 1.00 33.44 300 ILE A N 1
ATOM 2276 C CA . ILE A 1 300 ? 26.283 19.254 7.600 1.00 32.81 300 ILE A CA 1
ATOM 2277 C C . ILE A 1 300 ? 26.650 17.780 7.780 1.00 33.96 300 ILE A C 1
ATOM 2278 O O . ILE A 1 300 ? 27.703 17.490 8.348 1.00 33.49 300 ILE A O 1
ATOM 2283 N N . PRO A 1 301 ? 25.807 16.834 7.294 1.00 34.83 301 PRO A N 1
ATOM 2284 C CA . PRO A 1 301 ? 26.142 15.420 7.553 1.00 36.15 301 PRO A CA 1
ATOM 2285 C C . PRO A 1 301 ? 27.506 15.009 6.994 1.00 36.48 301 PRO A C 1
ATOM 2286 O O . PRO A 1 301 ? 28.256 14.322 7.689 1.00 37.06 301 PRO A O 1
ATOM 2290 N N . ALA A 1 302 ? 27.829 15.455 5.786 1.00 37.32 302 ALA A N 1
ATOM 2291 C CA . ALA A 1 302 ? 29.115 15.132 5.143 1.00 38.24 302 ALA A CA 1
ATOM 2292 C C . ALA A 1 302 ? 30.276 15.761 5.913 1.00 38.82 302 ALA A C 1
ATOM 2293 O O . ALA A 1 302 ? 31.319 15.143 6.130 1.00 38.57 302 ALA A O 1
ATOM 2295 N N . LEU A 1 303 ? 30.078 17.001 6.339 1.00 39.72 303 LEU A N 1
ATOM 2296 C CA . LEU A 1 303 ? 31.068 17.670 7.161 1.00 40.60 303 LEU A CA 1
ATOM 2297 C C . LEU A 1 303 ? 31.365 16.818 8.383 1.00 41.66 303 LEU A C 1
ATOM 2298 O O . LEU A 1 303 ? 32.524 16.570 8.700 1.00 40.76 303 LEU A O 1
ATOM 2303 N N . ALA A 1 304 ? 30.305 16.350 9.048 1.00 43.98 304 ALA A N 1
ATOM 2304 C CA . ALA A 1 304 ? 30.427 15.563 10.281 1.00 45.98 304 ALA A CA 1
ATOM 2305 C C . ALA A 1 304 ? 31.221 14.275 10.084 1.00 47.53 304 ALA A C 1
ATOM 2306 O O . ALA A 1 304 ? 32.091 13.948 10.904 1.00 48.01 304 ALA A O 1
ATOM 2308 N N . GLN A 1 305 ? 30.928 13.565 8.995 1.00 49.30 305 GLN A N 1
ATOM 2309 C CA . GLN A 1 305 ? 31.581 12.284 8.696 1.00 51.2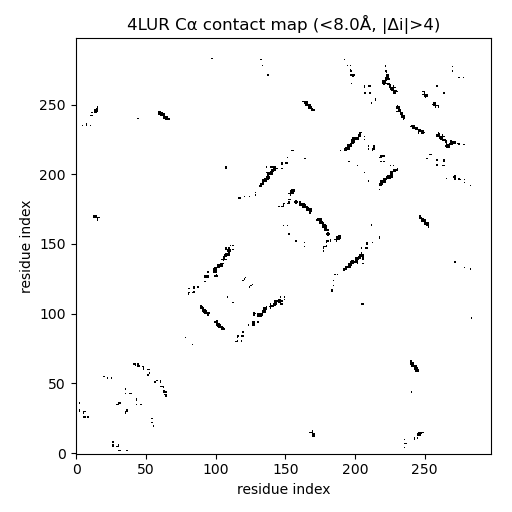9 305 GLN A CA 1
ATOM 2310 C C . GLN A 1 305 ? 33.056 12.411 8.326 1.00 52.12 305 GLN A C 1
ATOM 2311 O O . GLN A 1 305 ? 33.829 11.463 8.515 1.00 52.25 305 GLN A O 1
ATOM 2317 N N . ALA A 1 306 ? 33.436 13.576 7.793 1.00 53.24 306 ALA A N 1
ATOM 2318 C CA . ALA A 1 306 ? 34.842 13.890 7.508 1.00 54.50 306 ALA A CA 1
ATOM 2319 C C . ALA A 1 306 ? 35.606 14.236 8.789 1.00 55.55 306 ALA A C 1
ATOM 2320 O O . ALA A 1 306 ? 36.770 13.860 8.945 1.00 55.70 306 ALA A O 1
ATOM 2322 N N . ALA A 1 307 ? 34.938 14.958 9.693 1.00 56.99 307 ALA A N 1
ATOM 2323 C CA . ALA A 1 307 ? 35.493 15.327 11.007 1.00 58.53 307 ALA A CA 1
ATOM 2324 C C . ALA A 1 307 ? 35.615 14.130 11.959 1.00 59.47 307 ALA A C 1
ATOM 2325 O O . ALA A 1 307 ? 36.632 13.983 12.648 1.00 59.90 307 ALA A O 1
ATOM 2327 N N . ALA A 1 308 ? 34.579 13.288 11.986 1.00 60.58 308 ALA A N 1
ATOM 2328 C CA . ALA A 1 308 ? 34.559 12.063 12.798 1.00 61.68 308 ALA A CA 1
ATOM 2329 C C . ALA A 1 308 ? 35.729 11.149 12.446 1.00 62.36 308 ALA A C 1
ATOM 2330 O O . ALA A 1 308 ? 36.401 10.608 13.337 1.00 62.83 308 ALA A O 1
ATOM 2332 N N . THR A 1 309 ? 35.960 10.994 11.141 1.00 62.98 309 THR A N 1
ATOM 2333 C CA . THR A 1 309 ? 37.050 10.185 10.607 1.00 63.45 309 THR A CA 1
ATOM 2334 C C . THR A 1 309 ? 37.532 10.765 9.279 1.00 63.47 309 THR A C 1
ATOM 2335 O O . THR A 1 309 ? 38.677 10.560 8.884 1.00 63.61 309 THR A O 1
#

Organism: Danio rerio (NCBI:txid7955)